Protein AF-A0A7S4SSA5-F1 (afdb_monomer_lite)

pLDDT: mean 74.56, std 20.99, range [40.22, 97.31]

InterPro domains:
  IPR000297 Peptidyl-prolyl cis-trans isomerase, PpiC-type [PS50198] (4-141)
  IPR046357 Peptidyl-prolyl cis-trans isomerase domain superfamily [G3DSA:3.10.50.40] (5-141)

Organism: NCBI:txid49249

Secondary structure (DSSP, 8-state):
--SEEEEEEEEEEESSHHHHHHHHHHHHTT--------S--TTS------HHHHHHHHH---HHHHTTTSEEEEEE-TTS--SS-TTSTTHHHHTTS-HHHHHHHHHT---TT-EEEEEEEEEPTTSS-EEEEEEEEEEEEEEE------------------TT-----------------------

Structure (mmCIF, N/CA/C/O backbone):
data_AF-A0A7S4SSA5-F1
#
_entry.id   AF-A0A7S4SSA5-F1
#
loop_
_atom_site.group_PDB
_atom_site.id
_atom_site.type_symbol
_atom_site.label_atom_id
_atom_site.label_alt_id
_atom_site.label_comp_id
_atom_site.label_asym_id
_atom_site.label_entity_id
_atom_site.label_seq_id
_atom_site.pdbx_PDB_ins_code
_atom_site.Cartn_x
_atom_site.Cartn_y
_atom_site.Cartn_z
_atom_site.occupancy
_atom_site.B_iso_or_equiv
_atom_site.auth_seq_id
_atom_site.auth_comp_id
_atom_site.auth_asym_id
_atom_site.auth_atom_id
_atom_site.pdbx_PDB_model_num
ATOM 1 N N . ASP A 1 1 ? 12.498 15.941 -9.852 1.00 63.12 1 ASP A N 1
ATOM 2 C CA . ASP A 1 1 ? 12.431 14.717 -10.671 1.00 63.12 1 ASP A CA 1
ATOM 3 C C . ASP A 1 1 ? 12.682 13.472 -9.850 1.00 63.12 1 ASP A C 1
ATOM 5 O O . ASP A 1 1 ? 13.651 13.417 -9.094 1.00 63.12 1 ASP A O 1
ATOM 9 N N . SER A 1 2 ? 11.773 12.504 -9.963 1.00 72.69 2 SER A N 1
ATOM 10 C CA . SER A 1 2 ? 11.899 11.175 -9.364 1.00 72.69 2 SER A CA 1
ATOM 11 C C . SER A 1 2 ? 12.328 10.169 -10.428 1.00 72.69 2 SER A C 1
ATOM 13 O O . SER A 1 2 ? 11.739 10.128 -11.506 1.00 72.69 2 SER A O 1
ATOM 15 N N . LEU A 1 3 ? 13.325 9.341 -10.102 1.00 82.75 3 LEU A N 1
ATOM 16 C CA . LEU A 1 3 ? 13.763 8.224 -10.948 1.00 82.75 3 LEU A CA 1
ATOM 17 C C . LEU A 1 3 ? 12.756 7.066 -10.949 1.00 82.75 3 LEU A C 1
ATOM 19 O O . LEU A 1 3 ? 12.744 6.261 -11.874 1.00 82.75 3 LEU A O 1
ATOM 23 N N . VAL A 1 4 ? 11.930 6.966 -9.903 1.00 88.12 4 VAL A N 1
ATOM 24 C CA . VAL A 1 4 ? 10.902 5.929 -9.799 1.00 88.12 4 VAL A CA 1
ATOM 25 C C . VAL A 1 4 ? 9.736 6.325 -10.693 1.00 88.12 4 VAL A C 1
ATOM 27 O O . VAL A 1 4 ? 9.091 7.349 -10.450 1.00 88.12 4 VAL A O 1
ATOM 30 N N . ARG A 1 5 ? 9.475 5.502 -11.703 1.00 89.69 5 ARG A N 1
ATOM 31 C CA . ARG A 1 5 ? 8.365 5.644 -12.639 1.00 89.69 5 ARG A CA 1
ATOM 32 C C . ARG A 1 5 ? 7.075 5.071 -12.070 1.00 89.69 5 ARG A C 1
ATOM 34 O O . ARG A 1 5 ? 6.040 5.729 -12.087 1.00 89.69 5 ARG A O 1
ATOM 41 N N . SER A 1 6 ? 7.138 3.860 -11.531 1.00 92.12 6 SER A N 1
ATOM 42 C CA . SER A 1 6 ? 5.993 3.190 -10.917 1.00 92.12 6 SER A CA 1
ATOM 43 C C . SER A 1 6 ? 6.443 2.215 -9.833 1.00 92.12 6 SER A C 1
ATOM 45 O O . SER A 1 6 ? 7.626 1.898 -9.713 1.00 92.12 6 SER A O 1
ATOM 47 N N . ALA A 1 7 ? 5.510 1.769 -9.001 1.00 94.94 7 ALA A N 1
ATOM 48 C CA . ALA A 1 7 ? 5.765 0.819 -7.928 1.00 94.94 7 ALA A CA 1
ATOM 49 C C . ALA A 1 7 ? 4.683 -0.261 -7.915 1.00 94.94 7 ALA A C 1
ATOM 51 O O . ALA A 1 7 ? 3.501 0.050 -8.048 1.00 94.94 7 ALA A O 1
ATOM 52 N N . TYR A 1 8 ? 5.075 -1.523 -7.751 1.00 95.81 8 TYR A N 1
ATOM 53 C CA . TYR A 1 8 ? 4.135 -2.609 -7.512 1.00 95.81 8 TYR A CA 1
ATOM 54 C C . TYR A 1 8 ? 3.832 -2.678 -6.018 1.00 95.81 8 TYR A C 1
ATOM 56 O O . TYR A 1 8 ? 4.725 -2.920 -5.198 1.00 95.81 8 TYR A O 1
ATOM 64 N N . CYS A 1 9 ? 2.570 -2.455 -5.661 1.00 96.94 9 CYS A N 1
ATOM 65 C CA . CYS A 1 9 ? 2.164 -2.275 -4.278 1.00 96.94 9 CYS A CA 1
ATOM 66 C C . CYS A 1 9 ? 1.099 -3.274 -3.831 1.00 96.94 9 CYS A C 1
ATOM 68 O O . CYS A 1 9 ? 0.238 -3.732 -4.593 1.00 96.94 9 CYS A O 1
ATOM 70 N N . ARG A 1 10 ? 1.130 -3.540 -2.527 1.00 96.50 10 ARG A N 1
ATOM 71 C CA . ARG A 1 10 ? 0.051 -4.170 -1.776 1.00 96.50 10 ARG A CA 1
ATOM 72 C C . ARG A 1 10 ? -0.381 -3.267 -0.639 1.00 96.50 10 ARG A C 1
ATOM 74 O O . ARG A 1 10 ? 0.439 -2.521 -0.112 1.00 96.50 10 ARG A O 1
ATOM 81 N N . HIS A 1 11 ? -1.640 -3.351 -0.231 1.00 96.19 11 HIS A N 1
ATOM 82 C CA . HIS A 1 11 ? -2.128 -2.629 0.931 1.00 96.19 11 HIS A CA 1
ATOM 83 C C . HIS A 1 11 ? -2.916 -3.487 1.915 1.00 96.19 11 HIS A C 1
ATOM 85 O O . HIS A 1 11 ? -3.477 -4.529 1.584 1.00 96.19 11 HIS A O 1
ATOM 91 N N . VAL A 1 12 ? -2.986 -2.983 3.138 1.00 96.94 12 VAL A N 1
ATOM 92 C CA . VAL A 1 12 ? -3.970 -3.360 4.144 1.00 96.94 12 VAL A CA 1
ATOM 93 C C . VAL A 1 12 ? -4.657 -2.076 4.583 1.00 96.94 12 VAL A C 1
ATOM 95 O O . VAL A 1 12 ? -3.986 -1.119 4.968 1.00 96.94 12 VAL A O 1
ATOM 98 N N . LEU A 1 13 ? -5.983 -2.042 4.484 1.00 96.31 13 LEU A N 1
ATOM 99 C CA . LEU A 1 13 ? -6.790 -0.900 4.903 1.00 96.31 13 LEU A CA 1
ATOM 100 C C . LEU A 1 13 ? -7.383 -1.189 6.279 1.00 96.31 13 LEU A C 1
ATOM 102 O O . LEU A 1 13 ? -7.990 -2.240 6.464 1.00 96.31 13 LEU A O 1
ATOM 106 N N . VAL A 1 14 ? -7.241 -0.269 7.226 1.00 96.06 14 VAL A N 1
ATOM 107 C CA . VAL A 1 14 ? -7.819 -0.389 8.573 1.00 96.06 14 VAL A CA 1
ATOM 108 C C . VAL A 1 14 ? -8.430 0.934 9.024 1.00 96.06 14 VAL A C 1
ATOM 110 O O . VAL A 1 14 ? -8.084 2.002 8.517 1.00 96.06 14 VAL A O 1
ATOM 113 N N . GLU A 1 15 ? -9.354 0.875 9.979 1.00 93.50 15 GLU A N 1
ATOM 114 C CA . GLU A 1 15 ? -10.081 2.062 10.451 1.00 93.50 15 GLU A CA 1
ATOM 115 C C . GLU A 1 15 ? -9.247 2.925 11.403 1.00 93.50 15 GLU A C 1
ATOM 117 O O . GLU A 1 15 ? -9.313 4.150 11.353 1.00 93.50 15 GLU A O 1
ATOM 122 N N . THR A 1 16 ? -8.425 2.309 12.256 1.00 94.00 16 THR A N 1
ATOM 123 C CA . THR A 1 16 ? -7.707 3.018 13.323 1.00 94.00 16 THR A CA 1
ATOM 124 C C . THR A 1 16 ? -6.195 2.937 13.165 1.00 94.00 16 THR A C 1
ATOM 126 O O . THR A 1 16 ? -5.644 1.993 12.590 1.00 94.00 16 THR A O 1
ATOM 129 N N . ARG A 1 17 ? -5.498 3.935 13.718 1.00 94.44 17 ARG A N 1
ATOM 130 C CA . ARG A 1 17 ? -4.032 3.980 13.707 1.00 94.44 17 ARG A CA 1
ATOM 131 C C . ARG A 1 17 ? -3.447 2.824 14.506 1.00 94.44 17 ARG A C 1
ATOM 133 O O . ARG A 1 17 ? -2.465 2.213 14.104 1.00 94.44 17 ARG A O 1
ATOM 140 N N . GLU A 1 18 ? -4.075 2.516 15.632 1.00 95.50 18 GLU A N 1
ATOM 141 C CA . GLU A 1 18 ? -3.654 1.478 16.561 1.00 95.50 18 GLU A CA 1
ATOM 142 C C . GLU A 1 18 ? -3.681 0.103 15.887 1.00 95.50 18 GLU A C 1
ATOM 144 O O . GLU A 1 18 ? -2.766 -0.695 16.092 1.00 95.50 18 GLU A O 1
ATOM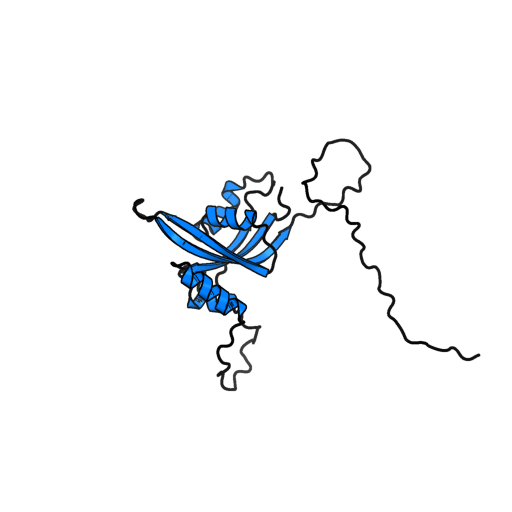 149 N N . MET A 1 19 ? -4.681 -0.156 15.035 1.00 94.88 19 MET A N 1
ATOM 150 C CA . MET A 1 19 ? -4.731 -1.368 14.217 1.00 94.88 19 MET A CA 1
ATOM 151 C C . MET A 1 19 ? -3.608 -1.412 13.183 1.00 94.88 19 MET A C 1
ATOM 153 O O . MET A 1 19 ? -2.997 -2.465 13.014 1.00 94.88 19 MET A O 1
ATOM 157 N N . ALA A 1 20 ? -3.304 -0.292 12.521 1.00 95.12 20 ALA A N 1
ATOM 158 C CA . ALA A 1 20 ? -2.215 -0.233 11.546 1.00 95.12 20 ALA A CA 1
ATOM 159 C C . ALA A 1 20 ? -0.858 -0.505 12.215 1.00 95.12 20 ALA A C 1
ATOM 161 O O . ALA A 1 20 ? -0.068 -1.313 11.725 1.00 95.12 20 ALA A O 1
ATOM 162 N N . ASP A 1 21 ? -0.620 0.106 13.377 1.00 94.69 21 ASP A N 1
ATOM 163 C CA . ASP A 1 21 ? 0.600 -0.083 14.161 1.00 94.69 21 ASP A CA 1
ATOM 164 C C . ASP A 1 21 ? 0.715 -1.519 14.696 1.00 94.69 21 ASP A C 1
ATOM 166 O O . ASP A 1 21 ? 1.807 -2.093 14.714 1.00 94.69 21 ASP A O 1
ATOM 170 N N . LEU A 1 22 ? -0.397 -2.121 15.132 1.00 93.94 22 LEU A N 1
ATOM 171 C CA . LEU A 1 22 ? -0.438 -3.519 15.562 1.00 93.94 22 LEU A CA 1
ATOM 172 C C . LEU A 1 22 ? -0.139 -4.465 14.392 1.00 93.94 22 LEU A C 1
ATOM 174 O O . LEU A 1 22 ? 0.710 -5.345 14.528 1.00 93.94 22 LEU A O 1
ATOM 178 N N . ALA A 1 23 ? -0.802 -4.268 13.251 1.00 93.44 23 ALA A N 1
ATOM 179 C CA . ALA A 1 23 ? -0.619 -5.067 12.044 1.00 93.44 23 ALA A CA 1
ATOM 180 C C . ALA A 1 23 ? 0.840 -5.010 11.568 1.00 93.44 23 ALA A C 1
ATOM 182 O O . ALA A 1 23 ? 1.481 -6.047 11.397 1.00 93.44 23 ALA A O 1
ATOM 183 N N . LEU A 1 24 ? 1.418 -3.808 11.486 1.00 94.19 24 LEU A N 1
ATOM 184 C CA . LEU A 1 24 ? 2.825 -3.624 11.141 1.00 94.19 24 LEU A CA 1
ATOM 185 C C . LEU A 1 24 ? 3.756 -4.336 12.134 1.00 94.19 24 LEU A C 1
ATOM 187 O O . LEU A 1 24 ? 4.689 -5.021 11.717 1.00 94.19 24 LEU A O 1
ATOM 191 N N . LYS A 1 25 ? 3.502 -4.235 13.445 1.00 92.31 25 LYS A N 1
ATOM 192 C CA . LYS A 1 25 ? 4.296 -4.949 14.461 1.00 92.31 25 LYS A CA 1
ATOM 193 C C . LYS A 1 25 ? 4.215 -6.466 14.296 1.00 92.31 25 LYS A C 1
ATOM 195 O O . LYS A 1 25 ? 5.240 -7.132 14.421 1.00 92.31 25 LYS A O 1
ATOM 200 N N . LEU A 1 26 ? 3.031 -7.016 14.024 1.00 88.31 26 LEU A N 1
ATOM 201 C CA . LEU A 1 26 ? 2.841 -8.452 13.789 1.00 88.31 26 LEU A CA 1
ATOM 202 C C . LEU A 1 26 ? 3.576 -8.916 12.529 1.00 88.31 26 LEU A C 1
ATOM 204 O O . LEU A 1 26 ? 4.262 -9.938 12.561 1.00 88.31 26 LEU A O 1
ATOM 208 N N . TYR A 1 27 ? 3.494 -8.127 11.458 1.00 90.38 27 TYR A N 1
ATOM 209 C CA . TYR A 1 27 ? 4.212 -8.374 10.214 1.00 90.38 27 TYR A CA 1
ATOM 210 C C . TYR A 1 27 ? 5.733 -8.380 10.420 1.00 90.38 27 TYR A C 1
ATOM 212 O O . TYR A 1 27 ? 6.400 -9.349 10.059 1.00 90.38 27 TYR A O 1
ATOM 220 N N . LEU A 1 28 ? 6.284 -7.348 11.070 1.00 88.81 28 LEU A N 1
ATOM 221 C CA . LEU A 1 28 ? 7.727 -7.222 11.313 1.00 88.81 28 LEU A CA 1
ATOM 222 C C . LEU A 1 28 ? 8.270 -8.268 12.291 1.00 88.81 28 LEU A C 1
ATOM 224 O O . LEU A 1 28 ? 9.427 -8.666 12.182 1.00 88.81 28 LEU A O 1
ATOM 228 N N . LYS A 1 29 ? 7.449 -8.733 13.239 1.00 85.50 29 LYS A N 1
ATOM 229 C CA . LYS A 1 29 ? 7.831 -9.801 14.171 1.00 85.50 29 LYS A CA 1
ATOM 230 C C . LYS A 1 29 ? 7.958 -11.164 13.477 1.00 85.50 29 LYS A C 1
ATOM 232 O O . LYS A 1 29 ? 8.497 -12.086 14.079 1.00 85.50 29 LYS A O 1
ATOM 237 N N . GLY A 1 30 ? 7.494 -11.291 12.231 1.00 68.12 30 GLY A N 1
ATOM 238 C CA . GLY A 1 30 ? 7.611 -12.513 11.446 1.00 68.12 30 GLY A CA 1
ATOM 239 C C . GLY A 1 30 ? 6.737 -13.625 12.013 1.00 68.12 30 GLY A C 1
ATOM 240 O O . GLY A 1 30 ? 7.261 -14.562 12.609 1.00 68.12 30 GLY A O 1
ATOM 241 N N . GLY A 1 31 ? 5.412 -13.480 11.859 1.00 58.44 31 GLY A N 1
ATOM 242 C CA . GLY A 1 31 ? 4.401 -14.548 11.938 1.00 58.44 31 GLY A CA 1
ATOM 243 C C . GLY A 1 31 ? 4.755 -15.754 12.813 1.00 58.44 31 GLY A C 1
ATOM 244 O O . GLY A 1 31 ? 4.731 -16.883 12.341 1.00 58.44 31 GLY A O 1
ATOM 245 N N . SER A 1 32 ? 5.115 -15.539 14.081 1.00 49.62 32 SER A N 1
ATOM 246 C CA . SER A 1 32 ? 5.498 -16.617 15.004 1.00 49.62 32 SER A CA 1
ATOM 247 C C . SER A 1 32 ? 4.266 -17.230 15.676 1.00 49.62 32 SER A C 1
ATOM 249 O O . SER A 1 32 ? 4.242 -17.443 16.887 1.00 49.62 32 SER A O 1
ATOM 251 N N . SER A 1 33 ? 3.213 -17.473 14.903 1.00 49.28 33 SER A N 1
ATOM 252 C CA . SER A 1 33 ? 2.011 -18.175 15.342 1.00 49.28 33 SER A CA 1
ATOM 253 C C . SER A 1 33 ? 2.002 -19.569 14.725 1.00 49.28 33 SER A C 1
ATOM 255 O O . SER A 1 33 ? 1.466 -19.788 13.649 1.00 49.28 33 SER A O 1
ATOM 257 N N . SER A 1 34 ? 2.621 -20.489 15.467 1.00 45.06 34 SER A N 1
ATOM 258 C CA . SER A 1 34 ? 2.258 -21.904 15.572 1.00 45.06 34 SER A CA 1
ATOM 259 C C . SER A 1 34 ? 2.117 -22.682 14.257 1.00 45.06 34 SER A C 1
ATOM 261 O O . SER A 1 34 ? 1.033 -22.879 13.716 1.00 45.06 34 SER A O 1
ATOM 263 N N . SER A 1 35 ? 3.228 -23.284 13.843 1.00 42.09 35 SER A N 1
ATOM 264 C CA . SER A 1 35 ? 3.220 -24.600 13.210 1.00 42.09 35 SER A CA 1
ATOM 265 C C . SER A 1 35 ? 2.598 -25.633 14.170 1.00 42.09 35 SER A C 1
ATOM 267 O O . SER A 1 35 ? 3.308 -26.337 14.880 1.00 42.09 35 SER A O 1
ATOM 269 N N . ASN A 1 36 ? 1.270 -25.694 14.211 1.00 45.22 36 ASN A N 1
ATOM 270 C CA . ASN A 1 36 ? 0.499 -26.880 14.597 1.00 45.22 36 ASN A CA 1
ATOM 271 C C . ASN A 1 36 ? -0.128 -27.502 13.334 1.00 45.22 36 ASN A C 1
ATOM 273 O O . ASN A 1 36 ? -1.269 -27.960 13.346 1.00 45.22 36 ASN A O 1
ATOM 277 N N . ALA A 1 37 ? 0.603 -27.483 12.215 1.00 46.91 37 ALA A N 1
ATOM 278 C CA . ALA A 1 37 ? 0.243 -28.271 11.049 1.00 46.91 37 ALA A CA 1
ATOM 279 C C . ALA A 1 37 ? 0.707 -29.700 11.319 1.00 46.91 37 ALA A C 1
ATOM 281 O O . ALA A 1 37 ? 1.901 -29.991 11.337 1.00 46.91 37 ALA A O 1
ATOM 282 N N . SER A 1 38 ? -0.276 -30.540 11.625 1.00 41.69 38 SER A N 1
ATOM 283 C CA . SER A 1 38 ? -0.121 -31.983 11.678 1.00 41.69 38 SER A CA 1
ATOM 284 C C . SER A 1 38 ? 0.412 -32.488 10.341 1.00 41.69 38 SER A C 1
ATOM 28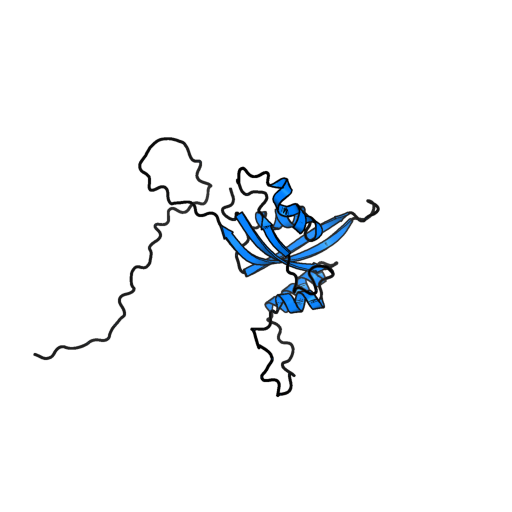6 O O . SER A 1 38 ? 0.071 -31.957 9.283 1.00 41.69 38 SER A O 1
ATOM 288 N N . ASP A 1 39 ? 1.252 -33.508 10.437 1.00 48.25 39 ASP A N 1
ATOM 289 C CA . ASP A 1 39 ? 1.846 -34.243 9.334 1.00 48.25 39 ASP A CA 1
ATOM 290 C C . ASP A 1 39 ? 0.813 -34.693 8.281 1.00 48.25 39 ASP A C 1
ATOM 292 O O . ASP A 1 39 ? -0.305 -35.089 8.618 1.00 48.25 39 ASP A O 1
ATOM 296 N N . ASN A 1 40 ? 1.281 -34.738 7.027 1.00 47.97 40 ASN A N 1
ATOM 297 C CA . ASN A 1 40 ? 0.704 -35.385 5.835 1.00 47.97 40 ASN A CA 1
ATOM 298 C C . ASN A 1 40 ? -0.208 -34.548 4.923 1.00 47.97 40 ASN A C 1
ATOM 300 O O . ASN A 1 40 ? -1.409 -34.794 4.840 1.00 47.97 40 ASN A O 1
ATOM 304 N N . ASP A 1 41 ? 0.399 -33.687 4.101 1.00 42.34 41 ASP A N 1
ATOM 305 C CA . ASP A 1 41 ? -0.065 -33.496 2.719 1.00 42.34 41 ASP A CA 1
ATOM 306 C C . ASP A 1 41 ? 1.115 -33.114 1.800 1.00 42.34 41 ASP A C 1
ATOM 308 O O . ASP A 1 41 ? 1.498 -31.949 1.689 1.00 42.34 41 ASP A O 1
ATOM 312 N N . GLU A 1 42 ? 1.729 -34.112 1.152 1.00 47.09 42 GLU A N 1
ATOM 313 C CA . GLU A 1 42 ? 2.832 -33.945 0.184 1.00 47.09 42 GLU A CA 1
ATOM 314 C C . GLU A 1 42 ? 2.375 -33.396 -1.188 1.00 47.09 42 GLU A C 1
ATOM 316 O O . GLU A 1 42 ? 3.105 -33.498 -2.172 1.00 47.09 42 GLU A O 1
ATOM 321 N N . ASN A 1 43 ? 1.190 -32.782 -1.280 1.00 43.50 43 ASN A N 1
ATOM 322 C CA . ASN A 1 43 ? 0.706 -32.137 -2.507 1.00 43.50 43 ASN A CA 1
ATOM 323 C C . ASN A 1 43 ? 0.343 -30.652 -2.358 1.00 43.50 43 ASN A C 1
ATOM 325 O O . ASN A 1 43 ? -0.197 -30.052 -3.290 1.00 43.50 43 ASN A O 1
ATOM 329 N N . SER A 1 44 ? 0.683 -30.022 -1.232 1.00 41.75 44 SER A N 1
ATOM 330 C CA . SER A 1 44 ? 0.551 -28.573 -1.081 1.00 41.75 44 SER A CA 1
ATOM 331 C C . SER A 1 44 ? 1.898 -27.908 -1.382 1.00 41.75 44 SER A C 1
ATOM 333 O O . SER A 1 44 ? 2.882 -28.212 -0.702 1.00 41.75 44 SER A O 1
ATOM 335 N N . PRO A 1 45 ? 2.016 -27.014 -2.385 1.00 44.06 45 PRO A N 1
ATOM 336 C CA . PRO A 1 45 ? 3.253 -26.286 -2.593 1.00 44.06 45 PRO A CA 1
ATOM 337 C C . PRO A 1 45 ? 3.447 -25.350 -1.395 1.00 44.06 45 PRO A C 1
ATOM 339 O O . PRO A 1 45 ? 2.891 -24.253 -1.347 1.00 44.06 45 PRO A O 1
ATOM 342 N N . LEU A 1 46 ? 4.255 -25.786 -0.425 1.00 48.66 46 LEU A N 1
ATOM 343 C CA . LEU A 1 46 ? 4.909 -24.942 0.570 1.00 48.66 46 LEU A CA 1
ATOM 344 C C . LEU A 1 46 ? 5.821 -23.937 -0.155 1.00 48.66 46 LEU A C 1
ATOM 346 O O . LEU A 1 46 ? 7.041 -24.059 -0.188 1.00 48.66 46 LEU A O 1
ATOM 350 N N . SER A 1 47 ? 5.210 -22.923 -0.759 1.00 44.66 47 SER A N 1
ATOM 351 C CA . SER A 1 47 ? 5.848 -21.642 -1.019 1.00 44.66 47 SER A CA 1
ATOM 352 C C . SER A 1 47 ? 5.857 -20.885 0.301 1.00 44.66 47 SER A C 1
ATOM 354 O O . SER A 1 47 ? 4.813 -20.756 0.937 1.00 44.66 47 SER A O 1
ATOM 356 N N . SER A 1 48 ? 7.029 -20.391 0.698 1.00 52.53 48 SER A N 1
ATOM 357 C CA . SER A 1 48 ? 7.251 -19.453 1.805 1.00 52.53 48 SER A CA 1
ATOM 358 C C . SER A 1 48 ? 6.004 -18.618 2.119 1.00 52.53 48 SER A C 1
ATOM 360 O O . SER A 1 48 ? 5.587 -17.818 1.277 1.00 52.53 48 SER A O 1
ATOM 362 N N . ALA A 1 49 ? 5.389 -18.847 3.282 1.00 72.31 49 ALA A N 1
ATOM 363 C CA . ALA A 1 49 ? 4.129 -18.218 3.663 1.00 72.31 49 ALA A CA 1
ATOM 364 C C . ALA A 1 49 ? 4.214 -16.705 3.437 1.00 72.31 49 ALA A C 1
ATOM 366 O O . ALA A 1 49 ? 5.070 -16.065 4.034 1.00 72.31 49 ALA A O 1
ATOM 367 N N . ASP A 1 50 ? 3.378 -16.152 2.554 1.00 86.50 50 ASP A N 1
ATOM 368 C CA . ASP A 1 50 ? 3.280 -14.712 2.322 1.00 86.50 50 ASP A CA 1
ATOM 369 C C . ASP A 1 50 ? 2.683 -14.062 3.582 1.00 86.50 50 ASP A C 1
ATOM 371 O O . ASP A 1 50 ? 1.461 -14.112 3.787 1.00 86.50 50 ASP A O 1
ATOM 375 N N . PRO A 1 51 ? 3.514 -13.477 4.467 1.00 90.44 51 PRO A N 1
ATOM 376 C CA . PRO A 1 51 ? 3.031 -13.031 5.765 1.00 90.44 51 PRO A CA 1
ATOM 377 C C . PRO A 1 51 ? 2.224 -11.739 5.619 1.00 90.44 51 PRO A C 1
ATOM 379 O O . PRO A 1 51 ? 1.305 -11.492 6.395 1.00 90.44 51 PRO A O 1
ATOM 382 N N . PHE A 1 52 ? 2.527 -10.936 4.592 1.00 92.75 52 PHE A N 1
ATOM 383 C CA . PHE A 1 52 ? 1.768 -9.730 4.288 1.00 92.75 52 PHE A CA 1
ATOM 384 C C . PHE A 1 52 ? 0.393 -10.086 3.725 1.00 92.75 52 PHE A C 1
ATOM 386 O O . PHE A 1 52 ? -0.602 -9.523 4.164 1.00 92.75 52 PHE A O 1
ATOM 393 N N . GLY A 1 53 ? 0.324 -11.053 2.805 1.00 93.38 53 GLY A N 1
ATOM 394 C CA . GLY A 1 53 ? -0.947 -11.519 2.253 1.00 93.38 53 GLY A CA 1
ATOM 395 C C . GLY A 1 53 ? -1.847 -12.178 3.297 1.00 93.38 53 GLY A C 1
ATOM 396 O O . GLY A 1 53 ? -3.054 -11.954 3.285 1.00 93.38 53 GLY A O 1
ATOM 397 N N . SER A 1 54 ? -1.268 -12.929 4.239 1.00 91.69 54 SER A N 1
ATOM 398 C CA . SER A 1 54 ? -2.017 -13.506 5.367 1.00 91.69 54 SER A CA 1
ATOM 399 C C . SER A 1 54 ? -2.584 -12.408 6.270 1.00 91.69 54 SER A C 1
ATOM 401 O O . SER A 1 54 ? -3.785 -12.362 6.504 1.00 91.69 54 SER A O 1
ATOM 403 N N . MET A 1 55 ? -1.751 -11.436 6.660 1.00 92.69 55 MET A N 1
ATOM 404 C CA . MET A 1 55 ? -2.202 -10.261 7.411 1.00 92.69 55 MET A CA 1
ATOM 405 C C . MET A 1 55 ? -3.297 -9.486 6.667 1.00 92.69 55 MET A C 1
ATOM 407 O O . MET A 1 55 ? -4.270 -9.066 7.285 1.00 92.69 55 MET A O 1
ATOM 411 N N . ALA A 1 56 ? -3.166 -9.303 5.351 1.00 94.69 56 ALA A N 1
ATOM 412 C CA . ALA A 1 56 ? -4.172 -8.614 4.554 1.00 94.69 56 ALA A CA 1
ATOM 413 C C . ALA A 1 56 ? -5.532 -9.311 4.643 1.00 94.69 56 ALA A C 1
ATOM 415 O O . ALA A 1 56 ? -6.526 -8.626 4.860 1.00 94.69 56 ALA A O 1
ATOM 416 N N . ARG A 1 57 ? -5.570 -10.646 4.554 1.00 93.81 57 ARG A N 1
ATOM 417 C CA . ARG A 1 57 ? -6.801 -11.437 4.709 1.00 93.81 57 ARG A CA 1
ATOM 418 C C . ARG A 1 57 ? -7.426 -11.288 6.091 1.00 93.81 57 ARG A C 1
ATOM 420 O O . ARG A 1 57 ? -8.644 -11.172 6.187 1.00 93.81 57 ARG A O 1
ATOM 427 N N . ASP A 1 58 ? -6.596 -11.247 7.126 1.00 91.88 58 ASP A N 1
ATOM 428 C CA . ASP A 1 58 ? -7.058 -11.248 8.513 1.00 91.88 58 ASP A CA 1
ATOM 429 C C . ASP A 1 58 ? -7.597 -9.886 8.973 1.00 91.88 58 ASP A C 1
ATOM 431 O O . ASP A 1 58 ? -8.553 -9.838 9.747 1.00 91.88 58 ASP A O 1
ATOM 435 N N . VAL A 1 59 ? -6.987 -8.775 8.534 1.00 94.50 59 VAL A N 1
ATOM 436 C CA . VAL A 1 59 ? -7.265 -7.448 9.126 1.00 94.50 59 VAL A CA 1
ATOM 437 C C . VAL A 1 59 ? -7.714 -6.375 8.136 1.00 94.50 59 VAL A C 1
ATOM 439 O O . VAL A 1 59 ? -8.212 -5.339 8.574 1.00 94.50 59 VAL A O 1
ATOM 442 N N . SER A 1 60 ? -7.544 -6.574 6.824 1.00 95.88 60 SER A N 1
ATOM 443 C CA . SER A 1 60 ? -7.907 -5.544 5.843 1.00 95.88 60 SER A CA 1
ATOM 444 C C . SER A 1 60 ? -9.424 -5.411 5.716 1.00 95.88 60 SER A C 1
ATOM 446 O O . SER A 1 60 ? -10.130 -6.396 5.505 1.00 95.88 60 SER A O 1
ATOM 448 N N . ILE A 1 61 ? -9.927 -4.178 5.740 1.00 94.81 61 ILE A N 1
ATOM 449 C CA . ILE A 1 61 ? -11.333 -3.866 5.435 1.00 94.81 61 ILE A CA 1
ATOM 450 C C . ILE A 1 61 ? -11.577 -3.670 3.927 1.00 94.81 61 ILE A C 1
ATOM 452 O O . ILE A 1 61 ? -12.720 -3.520 3.500 1.00 94.81 61 ILE A O 1
ATOM 456 N N . CYS A 1 62 ? -10.524 -3.665 3.099 1.00 92.94 62 CYS A N 1
ATOM 457 C CA . CYS A 1 62 ? -10.652 -3.518 1.648 1.00 92.94 62 CYS A CA 1
ATOM 458 C C . CYS A 1 62 ? -11.110 -4.836 1.008 1.00 92.94 62 CYS A C 1
ATOM 460 O O . CYS A 1 62 ? -10.289 -5.699 0.702 1.00 92.94 62 CYS A O 1
ATOM 462 N N . ALA A 1 63 ? -12.419 -4.990 0.790 1.00 91.44 63 ALA A N 1
ATOM 463 C CA . ALA A 1 63 ? -13.006 -6.225 0.264 1.00 91.44 63 ALA A CA 1
ATOM 464 C C . ALA A 1 63 ? -12.388 -6.687 -1.069 1.00 91.44 63 ALA A C 1
ATOM 466 O O . ALA A 1 63 ? -12.221 -7.885 -1.275 1.00 91.44 63 ALA A O 1
ATOM 467 N N . THR A 1 64 ? -12.014 -5.749 -1.945 1.00 91.62 64 THR A N 1
ATOM 468 C CA . THR A 1 64 ? -11.484 -6.055 -3.281 1.00 91.62 64 THR A CA 1
ATOM 469 C C . THR A 1 64 ? -10.120 -6.735 -3.230 1.00 91.62 64 THR A C 1
ATOM 471 O O . THR A 1 64 ? -9.890 -7.706 -3.938 1.00 91.62 64 THR A O 1
ATOM 474 N N . THR A 1 65 ? -9.208 -6.244 -2.389 1.00 94.44 65 THR A N 1
ATOM 475 C CA . THR A 1 65 ? -7.813 -6.711 -2.377 1.00 94.44 65 THR A CA 1
ATOM 476 C C . THR A 1 65 ? -7.531 -7.703 -1.255 1.00 94.44 65 THR A C 1
ATOM 478 O O . THR A 1 65 ? -6.539 -8.427 -1.324 1.00 94.44 65 THR A O 1
ATOM 481 N N . ARG A 1 66 ? -8.390 -7.771 -0.226 1.00 93.50 66 ARG A N 1
ATOM 482 C CA . ARG A 1 66 ? -8.223 -8.633 0.955 1.00 93.50 66 ARG A CA 1
ATOM 483 C C . ARG A 1 66 ? -7.956 -10.090 0.581 1.00 93.50 66 ARG A C 1
ATOM 485 O O . ARG A 1 66 ? -6.958 -10.656 1.021 1.00 93.50 66 ARG A O 1
ATOM 492 N N . GLU A 1 67 ? -8.800 -10.678 -0.263 1.00 91.44 67 GLU A N 1
ATOM 493 C CA . GLU A 1 67 ? -8.688 -12.095 -0.645 1.00 91.44 67 GLU A CA 1
ATOM 494 C C . GLU A 1 67 ? -7.460 -12.368 -1.532 1.00 91.44 67 GLU A C 1
ATOM 496 O O . GLU A 1 67 ? -6.840 -13.437 -1.465 1.00 91.44 67 GLU A O 1
ATOM 501 N N . GLU A 1 68 ? -7.027 -11.355 -2.284 1.00 92.62 68 GLU A N 1
ATOM 502 C CA . GLU A 1 68 ? -5.841 -11.399 -3.140 1.00 92.62 68 GLU A CA 1
ATOM 503 C C . GLU A 1 68 ? -4.528 -11.124 -2.386 1.00 92.62 68 GLU A C 1
ATOM 505 O O . GLU A 1 68 ? -3.467 -10.995 -3.001 1.00 92.62 68 GLU A O 1
ATOM 510 N N . GLY A 1 69 ? -4.564 -11.055 -1.052 1.00 92.38 69 GLY A N 1
ATOM 511 C CA . GLY A 1 69 ? -3.387 -10.785 -0.224 1.00 92.38 69 GLY A CA 1
ATOM 512 C C . GLY A 1 69 ? -2.956 -9.317 -0.251 1.00 92.38 69 GLY A C 1
ATOM 513 O O . GLY A 1 69 ? -1.769 -9.012 -0.134 1.00 92.38 69 GLY A O 1
ATOM 514 N N . GLY A 1 70 ? -3.914 -8.410 -0.442 1.00 95.06 70 GLY A N 1
ATOM 515 C CA . GLY A 1 70 ? -3.713 -6.966 -0.468 1.00 95.06 70 GLY A CA 1
ATOM 516 C C . GLY A 1 70 ? -3.223 -6.420 -1.806 1.00 95.06 70 GLY A C 1
ATOM 517 O O . GLY A 1 70 ? -2.803 -5.270 -1.853 1.00 95.06 70 GLY A O 1
ATOM 518 N N . LYS A 1 71 ? -3.230 -7.206 -2.888 1.00 94.94 71 LYS A N 1
ATOM 519 C CA . LYS A 1 71 ? -2.703 -6.791 -4.199 1.00 94.94 71 LYS A CA 1
ATOM 520 C C . LYS A 1 71 ? -3.453 -5.597 -4.772 1.00 94.94 71 LYS A C 1
ATOM 522 O O . LYS A 1 71 ? -4.650 -5.666 -5.002 1.00 94.94 71 LYS A O 1
ATOM 527 N N . ILE A 1 72 ? -2.711 -4.517 -5.010 1.00 93.94 72 ILE A N 1
ATOM 528 C CA . ILE A 1 72 ? -3.190 -3.353 -5.762 1.00 93.94 72 ILE A CA 1
ATOM 529 C C . ILE A 1 72 ? -2.701 -3.449 -7.208 1.00 93.94 72 ILE A C 1
ATOM 531 O O . ILE A 1 72 ? -3.463 -3.212 -8.139 1.00 93.94 72 ILE A O 1
ATOM 535 N N . GLY A 1 73 ? -1.430 -3.818 -7.391 1.00 93.88 73 GLY A N 1
ATOM 536 C CA . GLY A 1 73 ? -0.772 -3.840 -8.694 1.00 93.88 73 GLY A CA 1
ATOM 537 C C . GLY A 1 73 ? 0.218 -2.690 -8.865 1.00 93.88 73 GLY A C 1
ATOM 538 O O . GLY A 1 73 ? 0.749 -2.166 -7.885 1.00 93.88 73 GLY A O 1
ATOM 539 N N . TRP A 1 74 ? 0.488 -2.327 -10.120 1.00 93.69 74 TRP A N 1
ATOM 540 C CA . TRP A 1 74 ? 1.373 -1.214 -10.464 1.00 93.69 74 TRP A CA 1
ATOM 541 C C . TRP A 1 74 ? 0.672 0.130 -10.256 1.00 93.69 74 TRP A C 1
ATOM 543 O O . TRP A 1 74 ? -0.412 0.354 -10.787 1.00 93.69 74 TRP A O 1
ATOM 553 N N . ILE A 1 75 ? 1.322 1.022 -9.513 1.00 93.19 75 ILE A N 1
ATOM 554 C CA . ILE A 1 75 ? 0.903 2.403 -9.277 1.00 93.19 75 ILE A CA 1
ATOM 555 C C . ILE A 1 75 ? 1.926 3.320 -9.936 1.00 93.19 75 ILE A C 1
ATOM 557 O O . ILE A 1 75 ? 3.122 3.215 -9.657 1.00 93.19 75 ILE A O 1
ATOM 561 N N . ASN A 1 76 ? 1.471 4.220 -10.799 1.00 91.88 76 ASN A N 1
ATOM 562 C CA . ASN A 1 76 ? 2.329 5.184 -11.479 1.00 91.88 76 ASN A CA 1
ATOM 563 C C . ASN A 1 76 ? 2.623 6.380 -10.572 1.00 91.88 76 ASN A C 1
ATOM 565 O O . ASN A 1 76 ? 1.743 6.848 -9.847 1.00 91.88 76 ASN A O 1
ATOM 569 N N . ASN A 1 77 ? 3.861 6.870 -10.612 1.00 90.62 77 ASN A N 1
ATOM 570 C CA . ASN A 1 77 ? 4.293 8.024 -9.836 1.00 90.62 77 ASN A CA 1
ATOM 571 C C . ASN A 1 77 ? 3.757 9.322 -10.469 1.00 90.62 77 ASN A C 1
ATOM 573 O O . ASN A 1 77 ? 4.220 9.690 -11.551 1.00 90.62 77 ASN A O 1
ATOM 577 N N . PRO A 1 78 ? 2.869 10.073 -9.789 1.00 87.88 78 PRO A N 1
ATOM 578 C CA . PRO A 1 78 ? 2.294 11.305 -10.336 1.00 87.88 78 PRO A CA 1
ATOM 579 C C . PRO A 1 78 ? 3.339 12.394 -10.617 1.00 87.88 78 PRO A C 1
ATOM 581 O O . PRO A 1 78 ? 3.143 13.237 -11.487 1.00 87.88 78 PRO A O 1
ATOM 584 N N . GLY A 1 79 ? 4.461 12.377 -9.887 1.00 83.38 79 GLY A N 1
ATOM 585 C CA . GLY A 1 79 ? 5.571 13.319 -10.047 1.00 83.38 79 GLY A CA 1
ATOM 586 C C . GLY A 1 79 ? 6.657 12.859 -11.024 1.00 83.38 79 GLY A C 1
ATOM 587 O O . GLY A 1 79 ? 7.754 13.425 -11.017 1.00 83.38 79 GLY A O 1
ATOM 588 N N . HIS A 1 80 ? 6.414 11.798 -11.795 1.00 82.44 80 HIS A N 1
ATOM 589 C CA . HIS A 1 80 ? 7.336 11.333 -12.825 1.00 82.44 80 HIS A CA 1
ATOM 590 C C . HIS A 1 80 ? 7.080 12.058 -14.154 1.00 82.44 80 HIS A C 1
ATOM 592 O O . HIS A 1 80 ? 5.937 12.269 -14.542 1.00 82.44 80 HIS A O 1
ATOM 598 N N . ASN A 1 81 ? 8.149 12.477 -14.830 1.00 66.25 81 ASN A N 1
ATOM 599 C CA . ASN A 1 81 ? 8.103 13.414 -15.954 1.00 66.25 81 ASN A CA 1
ATOM 600 C C . ASN A 1 81 ? 7.949 12.685 -17.302 1.00 66.25 81 ASN A C 1
ATOM 602 O O . ASN A 1 81 ? 8.717 12.912 -18.234 1.00 66.25 81 ASN A O 1
ATOM 606 N N . ASP A 1 82 ? 6.985 11.770 -17.384 1.00 63.03 82 ASP A N 1
ATOM 607 C CA . ASP A 1 82 ? 6.576 11.199 -18.662 1.00 63.03 82 ASP A CA 1
ATOM 608 C C . ASP A 1 82 ? 5.652 12.217 -19.351 1.00 63.03 82 ASP A C 1
ATOM 610 O O . ASP A 1 82 ? 4.695 12.694 -18.748 1.00 63.03 82 ASP A O 1
ATOM 614 N N . ASN A 1 83 ? 5.880 12.525 -20.634 1.00 53.91 83 ASN A N 1
ATOM 615 C CA . ASN A 1 83 ? 4.984 13.332 -21.494 1.00 53.91 83 ASN A CA 1
ATOM 616 C C . ASN A 1 83 ? 3.587 12.692 -21.711 1.00 53.91 83 ASN A C 1
ATOM 618 O O . ASN A 1 83 ? 2.867 13.024 -22.653 1.00 53.91 83 ASN A O 1
ATOM 622 N N . ILE A 1 84 ? 3.223 11.722 -20.881 1.00 56.69 84 ILE A N 1
ATOM 623 C CA . ILE A 1 84 ? 1.951 11.023 -20.858 1.00 56.69 84 ILE A CA 1
ATOM 624 C C . ILE A 1 84 ? 1.132 11.714 -19.773 1.00 56.69 84 ILE A C 1
ATOM 626 O O . ILE A 1 84 ? 1.620 11.884 -18.661 1.00 56.69 84 ILE A O 1
ATOM 630 N N . ASN A 1 85 ? -0.093 12.137 -20.093 1.00 54.16 85 ASN A N 1
ATOM 631 C CA . ASN A 1 85 ? -1.016 12.745 -19.133 1.00 54.16 85 ASN A CA 1
ATOM 632 C C . ASN A 1 85 ? -1.163 11.838 -17.894 1.00 54.16 85 ASN A C 1
ATOM 634 O O . ASN A 1 85 ? -1.922 10.871 -17.888 1.00 54.16 85 ASN A O 1
ATOM 638 N N . ASN A 1 86 ? -0.397 12.147 -16.848 1.00 56.22 86 ASN A N 1
ATOM 639 C CA . ASN A 1 86 ? -0.253 11.316 -15.652 1.00 56.22 86 ASN A CA 1
ATOM 640 C C . ASN A 1 86 ? -1.529 11.282 -14.796 1.00 56.22 86 ASN A C 1
ATOM 642 O O . ASN A 1 86 ? -1.639 10.459 -13.888 1.00 56.22 86 ASN A O 1
ATOM 646 N N . GLU A 1 87 ? -2.494 12.160 -15.083 1.00 56.06 87 GLU A N 1
ATOM 647 C CA . GLU A 1 87 ? -3.771 12.230 -14.370 1.00 56.06 87 GLU A CA 1
ATOM 648 C C . GLU A 1 87 ? -4.631 10.972 -14.578 1.00 56.06 87 GLU A C 1
ATOM 650 O O . GLU A 1 87 ? -5.315 10.562 -13.642 1.00 56.06 87 GLU A O 1
ATOM 655 N N . ASP A 1 88 ? -4.497 10.285 -15.719 1.00 60.94 88 ASP A N 1
ATOM 656 C CA . ASP A 1 88 ? -5.307 9.099 -16.051 1.00 60.94 88 ASP A CA 1
ATOM 657 C C . ASP A 1 88 ? -4.606 7.766 -15.716 1.00 60.94 88 ASP A C 1
ATOM 659 O O . ASP A 1 88 ? -5.201 6.689 -15.750 1.00 60.94 88 ASP A O 1
ATOM 663 N N . CYS A 1 89 ? -3.322 7.801 -15.351 1.00 64.25 89 CYS A N 1
ATOM 664 C CA . CYS A 1 89 ? -2.490 6.598 -15.242 1.00 64.25 89 CYS A CA 1
ATOM 665 C C . CYS A 1 89 ? -2.791 5.723 -14.009 1.00 64.25 89 CYS A C 1
ATOM 667 O O . CYS A 1 89 ? -2.280 4.607 -13.916 1.00 64.25 89 CYS A O 1
ATOM 669 N N . ASN A 1 90 ? -3.606 6.210 -13.069 1.00 81.50 90 ASN A N 1
ATOM 670 C CA . ASN A 1 90 ? -3.982 5.505 -11.840 1.00 81.50 90 ASN A CA 1
ATOM 671 C C . ASN A 1 90 ? -5.504 5.340 -11.686 1.00 81.50 90 ASN A C 1
ATOM 673 O O . ASN A 1 90 ? -5.957 5.032 -10.588 1.00 81.50 90 ASN A O 1
ATOM 677 N N . GLU A 1 91 ? -6.305 5.520 -12.744 1.00 79.88 91 GLU A N 1
ATOM 678 C CA . GLU A 1 91 ? -7.777 5.490 -12.658 1.00 79.88 91 GLU A CA 1
ATOM 679 C C . GLU A 1 91 ? -8.298 4.198 -12.001 1.00 79.88 91 GLU A C 1
ATOM 681 O O . GLU A 1 91 ? -9.069 4.246 -11.044 1.00 79.88 91 GLU A O 1
ATOM 686 N N . VAL A 1 92 ? -7.780 3.039 -12.419 1.00 79.75 92 VAL A N 1
ATOM 687 C CA . VAL A 1 92 ? -8.158 1.729 -11.857 1.00 79.75 92 VAL A CA 1
ATOM 688 C C . VAL A 1 92 ? -7.812 1.637 -10.367 1.00 79.75 92 VAL A C 1
ATOM 690 O O . VAL A 1 92 ? -8.611 1.163 -9.558 1.00 79.75 92 VAL A O 1
ATOM 693 N N . VAL A 1 93 ? -6.632 2.133 -9.991 1.00 85.25 93 VAL A N 1
ATOM 694 C CA . VAL A 1 93 ? -6.109 2.061 -8.620 1.00 85.25 93 VAL A CA 1
ATOM 695 C C . VAL A 1 93 ? -6.759 3.093 -7.701 1.00 85.25 93 VAL A C 1
ATOM 697 O O . VAL A 1 93 ? -6.877 2.844 -6.504 1.00 85.25 93 VAL A O 1
ATOM 700 N N . SER A 1 94 ? -7.234 4.214 -8.245 1.00 85.00 94 SER A N 1
ATOM 701 C CA . SER A 1 94 ? -7.836 5.318 -7.486 1.00 85.00 94 SER A CA 1
ATOM 702 C C . SER A 1 94 ? -9.062 4.892 -6.671 1.00 85.00 94 SER A C 1
ATOM 704 O O . SER A 1 94 ? -9.355 5.476 -5.629 1.00 85.00 94 SER A O 1
ATOM 706 N N . THR A 1 95 ? -9.736 3.821 -7.104 1.00 85.75 95 THR A N 1
ATOM 707 C CA . THR A 1 95 ? -10.854 3.199 -6.382 1.00 85.75 95 THR A CA 1
ATOM 708 C C . THR A 1 95 ? -10.416 2.454 -5.117 1.00 85.75 95 THR A C 1
ATOM 710 O O . THR A 1 95 ? -11.186 2.347 -4.164 1.00 85.75 95 THR A O 1
ATOM 713 N N . LEU A 1 96 ? -9.182 1.944 -5.094 1.00 89.69 96 LEU A N 1
ATOM 714 C CA . LEU A 1 96 ? -8.603 1.164 -3.997 1.00 89.69 96 LEU A CA 1
ATOM 715 C C . LEU A 1 96 ? -7.764 2.034 -3.063 1.00 89.69 96 LEU A C 1
ATOM 717 O O . LEU A 1 96 ? -7.749 1.836 -1.846 1.00 89.69 96 LEU A O 1
ATOM 721 N N . VAL A 1 97 ? -7.012 2.961 -3.648 1.00 91.06 97 VAL A N 1
ATOM 722 C CA . VAL A 1 97 ? -6.055 3.819 -2.963 1.00 91.06 97 VAL A CA 1
ATOM 723 C C . VAL A 1 97 ? -6.320 5.262 -3.386 1.00 91.06 97 VAL A C 1
ATOM 725 O O . VAL A 1 97 ? -6.091 5.604 -4.547 1.00 91.06 97 VAL A O 1
ATOM 728 N N . PRO A 1 98 ? -6.780 6.112 -2.457 1.00 91.19 98 PRO A N 1
ATOM 729 C CA . PRO A 1 98 ? -6.976 7.533 -2.707 1.00 91.19 98 PRO A CA 1
ATOM 730 C C . PRO A 1 98 ? -5.709 8.239 -3.218 1.00 91.19 98 PRO A C 1
ATOM 732 O O . PRO A 1 98 ? -4.582 7.857 -2.890 1.00 91.19 98 PRO A O 1
ATOM 735 N N . LYS A 1 99 ? -5.886 9.300 -4.015 1.00 90.25 99 LYS A N 1
ATOM 736 C CA . LYS A 1 99 ? -4.773 10.042 -4.636 1.00 90.25 99 LYS A CA 1
ATOM 737 C C . LYS A 1 99 ? -3.791 10.616 -3.608 1.00 90.25 99 LYS A C 1
ATOM 739 O O . LYS A 1 99 ? -2.588 10.549 -3.828 1.00 90.25 99 LYS A O 1
ATOM 744 N N . ASP A 1 100 ? -4.283 11.115 -2.478 1.00 91.44 100 ASP A N 1
ATOM 745 C CA . ASP A 1 100 ? -3.461 11.623 -1.372 1.00 91.44 100 ASP A CA 1
ATOM 746 C C . ASP A 1 100 ? -2.506 10.557 -0.816 1.00 91.44 100 ASP A C 1
ATOM 748 O O . ASP A 1 100 ? -1.357 10.860 -0.495 1.00 91.44 100 ASP A O 1
ATOM 752 N N . VAL A 1 101 ? -2.940 9.295 -0.773 1.00 94.19 101 VAL A N 1
ATOM 753 C CA . VAL A 1 101 ? -2.095 8.169 -0.353 1.00 94.19 101 VAL A CA 1
ATOM 754 C C . VAL A 1 101 ? -1.013 7.871 -1.389 1.00 94.19 101 VAL A C 1
ATOM 756 O O . VAL A 1 101 ? 0.130 7.607 -1.016 1.00 94.19 101 VAL A O 1
ATOM 759 N N . ILE A 1 102 ? -1.347 7.935 -2.680 1.00 93.75 102 ILE A N 1
ATOM 760 C CA . ILE A 1 102 ? -0.387 7.742 -3.779 1.00 93.75 102 ILE A CA 1
ATOM 761 C C . ILE A 1 102 ? 0.669 8.854 -3.761 1.00 93.75 102 ILE A C 1
ATOM 763 O O . ILE A 1 102 ? 1.868 8.575 -3.804 1.00 93.75 102 ILE A O 1
ATOM 767 N N . ASP A 1 103 ? 0.235 10.108 -3.642 1.00 92.44 103 ASP A N 1
ATOM 768 C CA . ASP A 1 103 ? 1.127 11.263 -3.575 1.00 92.44 103 ASP A CA 1
ATOM 769 C C . ASP A 1 103 ? 2.065 11.149 -2.365 1.00 92.44 103 ASP A C 1
ATOM 771 O O . ASP A 1 103 ? 3.283 11.301 -2.501 1.00 92.44 103 ASP A O 1
ATOM 775 N N . ALA A 1 104 ? 1.525 10.806 -1.190 1.00 94.50 104 ALA A N 1
ATOM 776 C CA . ALA A 1 104 ? 2.316 10.582 0.015 1.00 94.50 104 ALA A CA 1
ATOM 777 C C . ALA A 1 104 ? 3.328 9.437 -0.159 1.00 94.50 104 ALA A C 1
ATOM 779 O O . ALA A 1 104 ? 4.491 9.585 0.225 1.00 94.50 104 ALA A O 1
ATOM 780 N N . LEU A 1 105 ? 2.922 8.318 -0.772 1.00 95.31 105 LEU A N 1
ATOM 781 C CA . LEU A 1 105 ? 3.795 7.175 -1.044 1.00 95.31 105 LEU A CA 1
ATOM 782 C C . LEU A 1 105 ? 5.032 7.597 -1.843 1.00 95.31 105 LEU A C 1
ATOM 784 O O . LEU A 1 105 ? 6.156 7.316 -1.428 1.00 95.31 105 LEU A O 1
ATOM 788 N N . PHE A 1 106 ? 4.848 8.300 -2.962 1.00 93.56 106 PHE A N 1
ATOM 789 C CA . PHE A 1 106 ? 5.965 8.683 -3.829 1.00 93.56 106 PHE A CA 1
ATOM 790 C C . PHE A 1 106 ? 6.796 9.850 -3.282 1.00 93.56 106 PHE A C 1
ATOM 792 O O . PHE A 1 106 ? 8.003 9.904 -3.535 1.00 93.56 106 PHE A O 1
ATOM 799 N N . GLN A 1 107 ? 6.218 10.726 -2.454 1.00 93.00 107 GLN A N 1
ATOM 800 C CA . GLN A 1 107 ? 6.980 11.735 -1.706 1.00 93.00 107 GLN A CA 1
ATOM 801 C C . GLN A 1 107 ? 7.989 11.108 -0.733 1.00 93.00 107 GLN A C 1
ATOM 803 O O . GLN A 1 107 ? 9.074 11.661 -0.531 1.00 93.00 107 GLN A O 1
ATOM 808 N N . MET A 1 108 ? 7.682 9.929 -0.182 1.00 92.44 108 MET A N 1
ATOM 809 C CA . MET A 1 108 ? 8.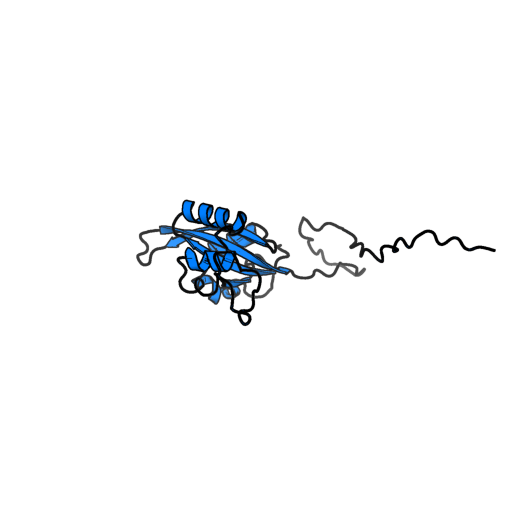587 9.184 0.701 1.00 92.44 108 MET A CA 1
ATOM 810 C C . MET A 1 108 ? 9.739 8.478 -0.035 1.00 92.44 108 MET A C 1
ATOM 812 O O . MET A 1 108 ? 10.617 7.929 0.626 1.00 92.44 108 MET A O 1
ATOM 816 N N . LYS A 1 109 ? 9.792 8.543 -1.376 1.00 91.25 109 LYS A N 1
ATOM 817 C CA . LYS A 1 109 ? 10.822 7.909 -2.226 1.00 91.25 109 LYS A CA 1
ATOM 818 C C . LYS A 1 109 ? 10.932 6.396 -1.963 1.00 91.25 109 LYS A C 1
ATOM 820 O O . LYS A 1 109 ? 11.955 5.941 -1.442 1.00 91.25 109 LYS A O 1
ATOM 825 N N . PRO A 1 110 ? 9.888 5.628 -2.321 1.00 93.38 110 PRO A N 1
ATOM 826 C CA . PRO A 1 110 ? 9.767 4.225 -1.956 1.00 93.38 110 PRO A CA 1
ATOM 827 C C . PRO A 1 110 ? 10.873 3.369 -2.575 1.00 93.38 110 PRO A C 1
ATOM 829 O O . PRO A 1 110 ? 11.328 3.625 -3.694 1.00 93.38 110 PRO A O 1
ATOM 832 N N . LYS A 1 111 ? 11.266 2.316 -1.860 1.00 93.62 111 LYS A N 1
ATOM 833 C CA . LYS A 1 111 ? 12.152 1.252 -2.336 1.00 93.62 111 LYS A CA 1
ATOM 834 C C . LYS A 1 111 ? 11.443 -0.097 -2.277 1.00 93.62 111 LYS A C 1
ATOM 836 O O . LYS A 1 111 ? 10.512 -0.294 -1.498 1.00 93.62 111 LYS A O 1
ATOM 841 N N . GLY A 1 112 ? 11.918 -1.048 -3.080 1.00 93.12 112 GLY A N 1
ATOM 842 C CA . GLY A 1 112 ? 11.464 -2.435 -2.990 1.00 93.12 112 GLY A CA 1
ATOM 843 C C . GLY A 1 112 ? 11.689 -2.995 -1.582 1.00 93.12 112 GLY A C 1
ATOM 844 O O . GLY A 1 112 ? 12.791 -2.905 -1.040 1.00 93.12 112 GLY A O 1
ATOM 845 N N . GLY A 1 113 ? 10.636 -3.561 -0.998 1.00 92.12 113 GLY A N 1
ATOM 846 C CA . GLY A 1 113 ? 10.596 -4.099 0.361 1.00 92.12 113 GLY A CA 1
ATOM 847 C C . GLY A 1 113 ? 10.100 -3.126 1.435 1.00 92.12 113 GLY A C 1
ATOM 848 O O . GLY A 1 113 ? 9.837 -3.576 2.553 1.00 92.12 113 GLY A O 1
ATOM 849 N N . ASP A 1 114 ? 9.942 -1.836 1.128 1.00 95.12 114 ASP A N 1
ATOM 850 C CA . ASP A 1 114 ? 9.472 -0.855 2.108 1.00 95.12 114 ASP A CA 1
ATOM 851 C C . ASP A 1 114 ? 8.006 -1.099 2.496 1.00 95.12 114 ASP A C 1
ATOM 853 O O . ASP A 1 114 ? 7.187 -1.563 1.697 1.00 95.12 114 ASP A O 1
ATOM 857 N N . VAL A 1 115 ? 7.668 -0.746 3.739 1.00 96.19 115 VAL A N 1
ATOM 858 C CA . VAL A 1 115 ? 6.294 -0.757 4.249 1.00 96.19 115 VAL A CA 1
ATOM 859 C C . VAL A 1 115 ? 5.996 0.582 4.910 1.00 96.19 115 VAL A C 1
ATOM 861 O O . VAL A 1 115 ? 6.691 0.989 5.840 1.00 96.19 115 VAL A O 1
ATOM 864 N N . PHE A 1 116 ? 4.950 1.252 4.438 1.00 96.38 116 PHE A N 1
ATOM 865 C CA . PHE A 1 116 ? 4.547 2.581 4.881 1.00 96.38 116 PHE A CA 1
ATOM 866 C C . PHE A 1 116 ? 3.171 2.553 5.532 1.00 96.38 116 PHE A C 1
ATOM 868 O O . PHE A 1 116 ? 2.265 1.889 5.041 1.00 96.38 116 PHE A O 1
ATOM 875 N N . THR A 1 117 ? 3.000 3.333 6.595 1.00 96.75 117 THR A N 1
ATOM 876 C CA . THR A 1 117 ? 1.696 3.584 7.215 1.00 96.75 117 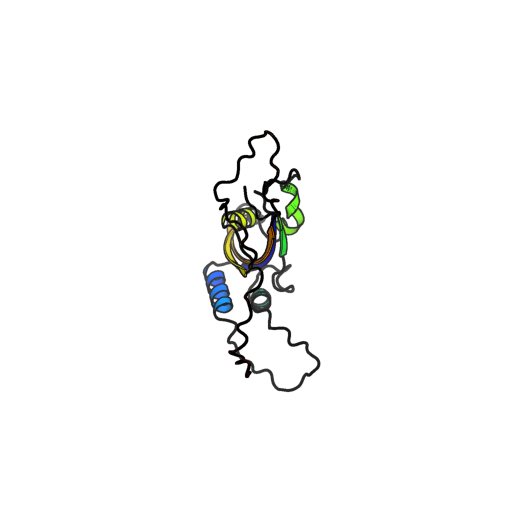THR A CA 1
ATOM 877 C C . THR A 1 117 ? 1.247 4.988 6.831 1.00 96.75 117 THR A C 1
ATOM 879 O O . THR A 1 117 ? 1.832 5.970 7.289 1.00 96.75 117 THR A O 1
ATOM 882 N N . ILE A 1 118 ? 0.233 5.086 5.974 1.00 96.38 118 ILE A N 1
ATOM 883 C CA . ILE A 1 118 ? -0.218 6.337 5.360 1.00 96.38 118 ILE A CA 1
ATOM 884 C C . ILE A 1 118 ? -1.674 6.597 5.772 1.00 96.38 118 ILE A C 1
ATOM 886 O O . ILE A 1 118 ? -2.534 5.749 5.522 1.00 96.38 118 ILE A O 1
ATOM 890 N N . PRO A 1 119 ? -1.983 7.731 6.422 1.00 94.69 119 PRO A N 1
ATOM 891 C CA . PRO A 1 119 ? -3.363 8.109 6.687 1.00 94.69 119 PRO A CA 1
ATOM 892 C C . PRO A 1 119 ? -4.041 8.566 5.393 1.00 94.69 119 PRO A C 1
ATOM 894 O O . PRO A 1 119 ? -3.418 9.192 4.541 1.00 94.69 119 PRO A O 1
ATOM 897 N N . SER A 1 120 ? -5.333 8.295 5.286 1.00 92.06 120 SER A N 1
ATOM 898 C CA . SER A 1 120 ? -6.209 8.800 4.233 1.00 92.06 120 SER A CA 1
ATOM 899 C C . SER A 1 120 ? -7.446 9.414 4.866 1.00 92.06 120 SER A C 1
ATOM 901 O O . SER A 1 120 ? -7.960 8.917 5.877 1.00 92.06 120 SER A O 1
ATOM 903 N N . SER A 1 121 ? -7.933 10.493 4.266 1.00 85.94 121 SER A N 1
ATOM 904 C CA . SER A 1 121 ? -9.228 11.058 4.621 1.00 85.94 121 SER A CA 1
ATOM 905 C C . SER A 1 121 ? -10.209 10.730 3.510 1.00 85.94 121 SER A C 1
ATOM 907 O O . SER A 1 121 ? -10.133 11.300 2.426 1.00 85.94 121 SER A O 1
ATOM 909 N N . GLN A 1 122 ? -11.129 9.805 3.774 1.00 74.88 122 GLN A N 1
ATOM 910 C CA . GLN A 1 122 ? -12.200 9.509 2.834 1.00 74.88 122 GLN A CA 1
ATOM 911 C C . GLN A 1 122 ? -13.431 10.329 3.214 1.00 74.88 122 GLN A C 1
ATOM 913 O O . GLN A 1 122 ? -13.903 10.267 4.354 1.00 74.88 122 GLN A O 1
ATOM 918 N N . GLU A 1 123 ? -13.941 11.115 2.267 1.00 68.19 123 GLU A N 1
ATOM 919 C CA . GLU A 1 123 ? -15.239 11.762 2.433 1.00 68.19 123 GLU A CA 1
ATOM 920 C C . GLU A 1 123 ? -16.328 10.688 2.404 1.00 68.19 123 GLU A C 1
ATOM 922 O O . GLU A 1 123 ? -16.390 9.865 1.487 1.00 68.19 123 GLU A O 1
ATOM 927 N N . GLY A 1 124 ? -17.161 10.658 3.445 1.00 62.53 124 GLY A N 1
ATOM 928 C CA . GLY A 1 124 ? -18.337 9.803 3.475 1.00 62.53 124 GLY A CA 1
ATOM 929 C C . GLY A 1 124 ? -19.286 10.137 2.324 1.00 62.53 124 GLY A C 1
ATOM 930 O O . GLY A 1 124 ? -19.313 11.265 1.834 1.00 62.53 124 GLY A O 1
ATOM 931 N N . VAL A 1 125 ? -20.103 9.158 1.931 1.00 61.53 125 VAL A N 1
ATOM 932 C CA . VAL A 1 125 ? -21.073 9.250 0.819 1.00 61.53 125 VAL A CA 1
ATOM 933 C C . VAL A 1 125 ? -22.012 10.465 0.950 1.00 61.53 125 VAL A C 1
ATOM 935 O O . VAL A 1 125 ? -22.466 11.004 -0.054 1.00 61.53 125 VAL A O 1
ATOM 938 N N . ASP A 1 126 ? -22.226 10.955 2.174 1.00 61.78 126 ASP A N 1
ATOM 939 C CA . ASP A 1 126 ? -23.090 12.101 2.479 1.00 61.78 126 ASP A CA 1
ATOM 940 C C . ASP A 1 126 ? -22.352 13.451 2.595 1.00 61.78 126 ASP A C 1
ATOM 942 O O . ASP A 1 126 ? -22.952 14.449 3.003 1.00 61.78 126 ASP A O 1
ATOM 946 N N . GLY A 1 127 ? -21.043 13.504 2.314 1.00 62.53 127 GLY A N 1
ATOM 947 C CA . GLY A 1 127 ? -20.217 14.723 2.365 1.00 62.53 127 GLY A CA 1
ATOM 948 C C . GLY A 1 127 ? -20.062 15.357 3.757 1.00 62.53 127 GLY A C 1
ATOM 949 O O . GLY A 1 127 ? -19.510 16.449 3.884 1.00 62.53 127 GLY A O 1
ATOM 950 N N . LYS A 1 128 ? -20.571 14.705 4.810 1.00 60.09 128 LYS A N 1
ATOM 951 C CA . LYS A 1 128 ? -20.659 15.268 6.170 1.00 60.09 128 LYS A CA 1
ATOM 952 C C . LYS A 1 128 ? -19.670 14.681 7.164 1.00 60.09 128 LYS A C 1
ATOM 954 O O . LYS A 1 128 ? -19.347 15.352 8.140 1.00 60.09 128 LYS A O 1
ATOM 959 N N . GLU A 1 129 ? -19.174 13.471 6.927 1.00 66.62 129 GLU A N 1
ATOM 960 C CA . GLU A 1 129 ? -18.269 12.800 7.855 1.00 66.62 129 GLU A CA 1
ATOM 961 C C . GLU A 1 129 ? -17.001 12.357 7.130 1.00 66.62 129 GLU A C 1
ATOM 963 O O . GLU A 1 129 ? -17.043 11.589 6.169 1.00 66.62 129 GLU A O 1
ATOM 968 N N . LYS A 1 130 ? -15.860 12.895 7.569 1.00 73.38 130 LYS A N 1
ATOM 969 C CA . LYS A 1 130 ? -14.540 12.460 7.116 1.00 73.38 130 LYS A CA 1
ATOM 970 C C . LYS A 1 130 ? -14.101 11.323 8.014 1.00 73.38 130 LYS A C 1
ATOM 972 O O . LYS A 1 130 ? -13.620 11.557 9.121 1.00 73.38 130 LYS A O 1
ATOM 977 N N . THR A 1 131 ? -14.264 10.095 7.542 1.00 80.19 131 THR A N 1
ATOM 978 C CA . THR A 1 131 ? -13.692 8.948 8.242 1.00 80.19 131 THR A CA 1
ATOM 979 C C . THR A 1 131 ? -12.211 8.885 7.909 1.00 80.19 131 THR A C 1
ATOM 981 O O . THR A 1 131 ? -11.833 8.770 6.740 1.00 80.19 131 THR A O 1
ATOM 984 N N . MET A 1 132 ? -11.369 8.988 8.933 1.00 88.12 132 MET A N 1
ATOM 985 C CA . MET A 1 132 ? -9.947 8.701 8.786 1.00 88.12 132 MET A CA 1
ATOM 986 C C . MET A 1 132 ? -9.762 7.196 8.644 1.00 88.12 132 MET A C 1
ATOM 988 O O . MET A 1 132 ? -10.347 6.425 9.401 1.00 88.12 132 MET A O 1
ATOM 992 N N . ARG A 1 133 ? -8.950 6.788 7.674 1.00 93.06 133 ARG A N 1
ATOM 993 C CA . ARG A 1 133 ? -8.559 5.393 7.462 1.00 93.06 133 ARG A CA 1
ATOM 994 C C . ARG A 1 133 ? -7.058 5.315 7.276 1.00 93.06 133 ARG A C 1
ATOM 996 O O . ARG A 1 133 ? -6.431 6.270 6.822 1.00 93.06 133 ARG A O 1
ATOM 1003 N N . TRP A 1 134 ? -6.479 4.175 7.608 1.00 96.06 134 TRP A N 1
ATOM 1004 C CA . TRP A 1 134 ? -5.040 3.968 7.566 1.00 96.06 134 TRP A CA 1
ATOM 1005 C C . TRP A 1 134 ? -4.692 2.888 6.554 1.00 96.06 134 TRP A C 1
ATOM 1007 O O . TRP A 1 134 ? -5.223 1.779 6.597 1.00 96.06 134 TRP A O 1
ATOM 1017 N N . HIS A 1 135 ? -3.781 3.226 5.650 1.00 96.56 135 HIS A N 1
ATOM 1018 C CA . HIS A 1 135 ? -3.244 2.328 4.643 1.00 96.56 135 HIS A CA 1
ATOM 1019 C C . HIS A 1 135 ? -1.864 1.861 5.080 1.00 96.56 135 HIS A C 1
ATOM 1021 O O . HIS A 1 135 ? -0.938 2.661 5.198 1.00 96.56 135 HIS A O 1
ATOM 1027 N N . LEU A 1 136 ? -1.707 0.560 5.280 1.00 97.06 136 LEU A N 1
ATOM 1028 C CA . LEU A 1 136 ? -0.398 -0.064 5.376 1.00 97.06 136 LEU A CA 1
ATOM 1029 C C . LEU A 1 136 ? 0.007 -0.531 3.977 1.00 97.06 136 LEU A C 1
ATOM 1031 O O . LEU A 1 136 ? -0.530 -1.521 3.488 1.00 97.06 136 LEU A O 1
ATOM 1035 N N . VAL A 1 137 ? 0.909 0.190 3.319 1.00 97.31 137 VAL A N 1
ATOM 1036 C CA . VAL A 1 137 ? 1.316 -0.049 1.930 1.00 97.31 137 VAL A CA 1
ATOM 1037 C C . VAL A 1 137 ? 2.684 -0.710 1.900 1.00 97.31 137 VAL A C 1
ATOM 1039 O O . VAL A 1 137 ? 3.664 -0.114 2.338 1.00 97.31 137 VAL A O 1
ATOM 1042 N N . ARG A 1 138 ? 2.765 -1.925 1.358 1.00 96.94 138 ARG A N 1
ATOM 1043 C CA . ARG A 1 138 ? 4.026 -2.605 1.060 1.00 96.94 138 ARG A CA 1
ATOM 1044 C C . ARG A 1 138 ? 4.383 -2.410 -0.406 1.00 96.94 138 ARG A C 1
ATOM 1046 O O . ARG A 1 138 ? 3.560 -2.656 -1.285 1.00 96.94 138 ARG A O 1
ATOM 1053 N N . VAL A 1 139 ? 5.623 -2.020 -0.660 1.00 97.25 139 VAL A N 1
ATOM 1054 C CA . VAL A 1 139 ? 6.199 -1.923 -2.001 1.00 97.25 139 VAL A CA 1
ATOM 1055 C C . VAL A 1 139 ? 6.952 -3.216 -2.268 1.00 97.25 139 VAL A C 1
ATOM 1057 O O . VAL A 1 139 ? 7.943 -3.499 -1.602 1.00 97.25 139 VAL A O 1
ATOM 1060 N N . ASP A 1 140 ? 6.476 -4.038 -3.199 1.00 94.88 140 ASP A N 1
ATOM 1061 C CA . ASP A 1 140 ? 7.184 -5.273 -3.551 1.00 94.88 140 ASP A CA 1
ATOM 1062 C C . ASP A 1 140 ? 8.250 -5.022 -4.614 1.00 94.88 140 ASP A C 1
ATOM 1064 O O . ASP A 1 140 ? 9.335 -5.593 -4.522 1.00 94.88 140 ASP A O 1
ATOM 1068 N N . ASP A 1 141 ? 7.960 -4.155 -5.586 1.00 95.56 141 ASP A N 1
ATOM 1069 C CA . ASP A 1 141 ? 8.866 -3.861 -6.695 1.00 95.56 141 ASP A CA 1
ATOM 1070 C C . ASP A 1 141 ? 8.752 -2.399 -7.147 1.00 95.56 141 ASP A C 1
ATOM 1072 O O . ASP A 1 141 ? 7.751 -1.729 -6.880 1.00 95.56 141 ASP A O 1
ATOM 1076 N N . ILE A 1 142 ? 9.783 -1.899 -7.824 1.00 94.62 142 ILE A N 1
ATOM 1077 C CA . ILE A 1 142 ? 9.841 -0.540 -8.366 1.00 94.62 142 ILE A CA 1
ATOM 1078 C C . ILE A 1 142 ? 10.327 -0.559 -9.812 1.00 94.62 142 ILE A C 1
ATOM 1080 O O . ILE A 1 142 ? 11.329 -1.186 -10.150 1.00 94.62 142 ILE A O 1
ATOM 1084 N N . LEU A 1 143 ? 9.644 0.197 -10.663 1.00 91.31 143 LEU A N 1
ATOM 1085 C CA . LEU A 1 143 ? 10.097 0.496 -12.009 1.00 91.31 143 LEU A CA 1
ATOM 1086 C C . LEU A 1 143 ? 10.867 1.813 -11.973 1.00 91.31 143 LEU A C 1
ATOM 1088 O O . LEU A 1 143 ? 10.343 2.844 -11.545 1.00 91.31 143 LEU A O 1
ATOM 1092 N N . ILE A 1 144 ? 12.119 1.771 -12.414 1.00 89.19 144 ILE A N 1
ATOM 1093 C CA . ILE A 1 144 ? 13.006 2.930 -12.491 1.00 89.19 144 ILE A CA 1
ATOM 1094 C C . ILE A 1 144 ? 13.369 3.136 -13.953 1.00 89.19 144 ILE A C 1
ATOM 1096 O O . ILE A 1 144 ? 13.747 2.181 -14.634 1.00 89.19 144 ILE A O 1
ATOM 1100 N N . ASP A 1 145 ? 13.316 4.381 -14.411 1.00 82.12 145 ASP A N 1
ATOM 1101 C CA . ASP A 1 145 ? 13.823 4.704 -15.734 1.00 82.12 145 ASP A CA 1
ATOM 1102 C C . ASP A 1 145 ? 15.348 4.697 -15.745 1.00 82.12 145 ASP A C 1
ATOM 1104 O O . ASP A 1 145 ? 16.028 5.330 -14.929 1.00 82.12 145 ASP A O 1
ATOM 1108 N N . TYR A 1 146 ? 15.900 3.961 -16.704 1.00 72.31 146 TYR A N 1
ATOM 1109 C CA . TYR A 1 146 ? 17.329 3.955 -16.942 1.00 72.31 146 TYR A CA 1
ATOM 1110 C C . TYR A 1 146 ? 17.733 5.282 -17.581 1.00 72.31 146 TYR A C 1
ATOM 1112 O O . TYR A 1 146 ? 17.401 5.549 -18.733 1.00 72.31 146 TYR A O 1
ATOM 1120 N N . LEU A 1 147 ? 18.494 6.095 -16.851 1.00 65.81 147 LEU A N 1
ATOM 1121 C CA . LEU A 1 147 ? 19.213 7.212 -17.446 1.00 65.81 147 LEU A CA 1
ATOM 1122 C C . LEU A 1 147 ? 20.499 6.656 -18.072 1.00 65.81 147 LEU A C 1
ATOM 1124 O O . LEU A 1 147 ? 21.399 6.257 -17.322 1.00 65.81 147 LEU A O 1
ATOM 1128 N N . PRO A 1 148 ? 20.627 6.592 -19.412 1.00 59.62 148 PRO A N 1
ATOM 1129 C CA . PRO A 1 148 ? 21.909 6.275 -20.014 1.00 59.62 148 PRO A CA 1
ATOM 1130 C C . PRO A 1 148 ? 22.915 7.324 -19.547 1.00 59.62 148 PRO A C 1
ATOM 1132 O O . PRO A 1 148 ? 22.691 8.526 -19.682 1.00 59.62 148 PRO A O 1
ATOM 1135 N N . ASN A 1 149 ? 24.011 6.861 -18.938 1.00 50.41 149 ASN A N 1
ATOM 1136 C CA . ASN A 1 149 ? 25.115 7.731 -18.555 1.00 50.41 149 ASN A CA 1
ATOM 1137 C C . ASN A 1 149 ? 25.478 8.599 -19.761 1.00 50.41 149 ASN A C 1
ATOM 1139 O O . ASN A 1 149 ? 25.799 8.060 -20.820 1.00 50.41 149 ASN A O 1
ATOM 1143 N N . SER A 1 150 ? 25.443 9.919 -19.584 1.00 52.88 150 SER A N 1
ATOM 1144 C CA . SER A 1 150 ? 25.885 10.911 -20.559 1.00 52.88 150 SER A CA 1
ATOM 1145 C C . SER A 1 150 ? 27.387 10.742 -20.823 1.00 52.88 150 SER A C 1
ATOM 1147 O O . SER A 1 150 ? 28.225 11.451 -20.268 1.00 52.88 150 SER A O 1
ATOM 1149 N N . ASN A 1 151 ? 27.732 9.748 -21.630 1.00 50.34 151 ASN A N 1
ATOM 1150 C CA . ASN A 1 151 ? 29.045 9.567 -22.229 1.00 50.34 151 ASN A CA 1
ATOM 1151 C C . ASN A 1 151 ? 29.013 9.914 -23.717 1.00 50.34 151 ASN A C 1
ATOM 1153 O O . ASN A 1 151 ? 29.913 9.517 -24.448 1.00 50.34 151 ASN A O 1
ATOM 1157 N N . ASP A 1 152 ? 28.047 10.718 -24.148 1.00 46.28 152 ASP A N 1
ATOM 1158 C CA . ASP A 1 152 ? 28.132 11.373 -25.439 1.00 46.28 152 ASP A CA 1
ATOM 1159 C C . ASP A 1 152 ? 28.781 12.733 -25.239 1.00 46.28 152 ASP A C 1
ATOM 1161 O O . ASP A 1 152 ? 28.195 13.723 -24.799 1.00 46.28 152 ASP A O 1
ATOM 1165 N N . LYS A 1 153 ? 30.078 12.741 -25.542 1.00 49.50 153 LYS A N 1
ATOM 1166 C CA . LYS A 1 153 ? 30.787 13.929 -25.990 1.00 49.50 153 LYS A CA 1
ATOM 1167 C C . LYS A 1 153 ? 30.097 14.441 -27.256 1.00 49.50 153 LYS A C 1
ATOM 1169 O O . LYS A 1 153 ? 30.639 14.239 -28.326 1.00 49.50 153 LYS A O 1
ATOM 1174 N N . ASP A 1 154 ? 28.939 15.078 -27.162 1.00 48.56 154 ASP A N 1
ATOM 1175 C CA . ASP A 1 154 ? 28.472 15.969 -28.217 1.00 48.56 154 ASP A CA 1
ATOM 1176 C C . ASP A 1 154 ? 27.307 16.845 -27.739 1.00 48.56 154 ASP A C 1
ATOM 1178 O O . ASP A 1 154 ? 26.196 16.396 -27.502 1.00 48.56 154 ASP A O 1
ATOM 1182 N N . LYS A 1 155 ? 27.630 18.139 -27.649 1.00 44.53 155 LYS A N 1
ATOM 1183 C CA . LYS A 1 155 ? 26.800 19.284 -28.045 1.00 44.53 155 LYS A CA 1
ATOM 1184 C C . LYS A 1 155 ? 25.465 19.490 -27.317 1.00 44.53 155 LYS A C 1
ATOM 1186 O O . LYS A 1 155 ? 24.412 19.077 -27.769 1.00 44.53 155 LYS A O 1
ATOM 1191 N N . GLY A 1 156 ? 25.551 20.356 -26.307 1.00 48.09 156 GLY A N 1
ATOM 1192 C CA . GLY A 1 156 ? 24.762 21.588 -26.285 1.00 48.09 156 GLY A CA 1
ATOM 1193 C C . GLY A 1 156 ? 23.259 21.435 -26.114 1.00 48.09 156 GLY A C 1
ATOM 1194 O O . GLY A 1 156 ? 22.526 21.734 -27.040 1.00 48.09 156 GLY A O 1
ATOM 1195 N N . GLU A 1 157 ? 22.827 21.098 -24.906 1.00 47.00 157 GLU A N 1
ATOM 1196 C CA . GLU A 1 157 ? 21.625 21.657 -24.283 1.00 47.00 157 GLU A CA 1
ATOM 1197 C C . GLU A 1 157 ? 21.737 21.417 -22.772 1.00 47.00 157 GLU A C 1
ATOM 1199 O O . GLU A 1 157 ? 22.208 20.365 -22.332 1.00 47.00 157 GLU A O 1
ATOM 1204 N N . GLU A 1 158 ? 21.413 22.431 -21.967 1.00 50.41 158 GLU A N 1
ATOM 1205 C CA . GLU A 1 158 ? 21.476 22.380 -20.504 1.00 50.41 158 GLU A CA 1
ATOM 1206 C C . GLU A 1 158 ? 20.426 21.402 -19.957 1.00 50.41 158 GLU A C 1
ATOM 1208 O O . GLU A 1 158 ? 19.347 21.787 -19.513 1.00 50.41 158 GLU A O 1
ATOM 1213 N N . ALA A 1 159 ? 20.741 20.108 -19.966 1.00 49.59 159 ALA A N 1
ATOM 1214 C CA . ALA A 1 159 ? 19.999 19.127 -19.197 1.00 49.59 159 ALA A CA 1
ATOM 1215 C C . ALA A 1 159 ? 20.292 19.370 -17.709 1.00 49.59 159 ALA A C 1
ATOM 1217 O O . ALA A 1 159 ? 21.346 18.995 -17.186 1.00 49.59 159 ALA A O 1
ATOM 1218 N N . LEU A 1 160 ? 19.362 20.050 -17.038 1.00 49.41 160 LEU A N 1
ATOM 1219 C CA . LEU A 1 160 ? 19.319 20.215 -15.588 1.00 49.41 160 LEU A CA 1
ATOM 1220 C C . LEU A 1 160 ? 19.329 18.832 -14.925 1.00 49.41 160 LEU A C 1
ATOM 1222 O O . LEU A 1 160 ? 18.306 18.169 -14.794 1.00 49.41 160 LEU A O 1
ATOM 1226 N N . LEU A 1 161 ? 20.515 18.384 -14.514 1.00 48.69 161 LEU A N 1
ATOM 1227 C CA . LEU A 1 161 ? 20.677 17.164 -13.735 1.00 48.69 161 LEU A CA 1
ATOM 1228 C C . LEU A 1 161 ? 19.933 17.326 -12.397 1.00 48.69 161 LEU A C 1
ATOM 1230 O O . LEU A 1 161 ? 20.207 18.288 -11.671 1.00 48.69 161 LEU A O 1
ATOM 1234 N N . PRO A 1 162 ? 19.041 16.394 -12.013 1.00 47.41 162 PRO A N 1
ATOM 1235 C CA . PRO A 1 162 ? 18.400 16.457 -10.712 1.00 47.41 162 PRO A CA 1
ATOM 1236 C C . PRO A 1 162 ? 19.443 16.383 -9.589 1.00 47.41 162 PRO A C 1
ATOM 1238 O O . PRO A 1 162 ? 20.338 15.528 -9.575 1.00 47.41 162 PRO A O 1
ATOM 1241 N N . ILE A 1 163 ? 19.318 17.306 -8.632 1.00 45.12 163 ILE A N 1
ATOM 1242 C CA . ILE A 1 163 ? 20.168 17.414 -7.443 1.00 45.12 163 ILE A CA 1
ATOM 1243 C C . ILE A 1 163 ? 20.098 16.091 -6.668 1.00 45.12 163 ILE A C 1
ATOM 1245 O O . ILE A 1 163 ? 19.067 15.741 -6.096 1.00 45.12 163 ILE A O 1
ATOM 1249 N N . GLY A 1 164 ? 21.208 15.349 -6.677 1.00 46.94 164 GLY A N 1
ATOM 1250 C CA . GLY A 1 164 ? 21.326 14.019 -6.070 1.00 46.94 164 GLY A CA 1
ATOM 1251 C C . GLY A 1 164 ? 21.977 12.967 -6.972 1.00 46.94 164 GLY A C 1
ATOM 1252 O O . GLY A 1 164 ? 22.283 11.880 -6.486 1.00 46.94 164 GLY A O 1
ATOM 1253 N N . SER A 1 165 ? 22.236 13.275 -8.248 1.00 42.56 165 SER A N 1
ATOM 1254 C CA . SER A 1 165 ? 22.980 12.380 -9.140 1.00 42.56 165 SER A CA 1
ATOM 1255 C C . SER A 1 165 ? 24.439 12.261 -8.676 1.00 42.56 165 SER A C 1
ATOM 1257 O O . SER A 1 165 ? 25.277 13.131 -8.925 1.00 42.56 165 SER A O 1
ATOM 1259 N N . GLN A 1 166 ? 24.748 11.207 -7.916 1.00 46.62 166 GLN A N 1
ATOM 1260 C CA . GLN A 1 166 ? 26.127 10.883 -7.580 1.00 46.62 166 GLN A CA 1
ATOM 1261 C C . GLN A 1 166 ? 26.852 10.492 -8.869 1.00 46.62 166 GLN A C 1
ATOM 1263 O O . GLN A 1 166 ? 26.518 9.493 -9.503 1.00 46.62 166 GLN A O 1
ATOM 1268 N N . LYS A 1 167 ? 27.901 11.245 -9.218 1.00 44.50 167 LYS A N 1
ATOM 1269 C CA . LYS A 1 167 ? 28.941 10.792 -10.148 1.00 44.50 167 LYS A CA 1
ATOM 1270 C C . LYS A 1 167 ? 29.698 9.627 -9.509 1.00 44.50 167 LYS A C 1
ATOM 1272 O O . LYS A 1 167 ? 30.775 9.796 -8.947 1.00 44.50 167 LYS A O 1
ATOM 1277 N N . GLY A 1 168 ? 29.103 8.445 -9.570 1.00 43.53 168 GLY A N 1
ATOM 1278 C CA . GLY A 1 168 ? 29.756 7.184 -9.283 1.00 43.53 168 GLY A CA 1
ATOM 1279 C C . GLY A 1 168 ? 30.061 6.502 -10.601 1.00 43.53 168 GLY A C 1
ATOM 1280 O O . GLY A 1 168 ? 29.153 6.144 -11.345 1.00 43.53 168 GLY A O 1
ATOM 1281 N N . THR A 1 169 ? 31.336 6.295 -10.910 1.00 41.91 169 THR A N 1
ATOM 1282 C CA . THR A 1 169 ? 31.704 5.276 -11.888 1.00 41.91 169 THR A CA 1
ATOM 1283 C C . THR A 1 169 ? 31.103 3.970 -11.380 1.00 41.91 169 THR A C 1
ATOM 1285 O O . THR A 1 169 ? 31.473 3.520 -10.293 1.00 41.91 169 THR A O 1
ATOM 1288 N N . ASN A 1 170 ? 30.175 3.367 -12.126 1.00 41.88 170 ASN A N 1
ATOM 1289 C CA . ASN A 1 170 ? 29.792 1.977 -11.907 1.00 41.88 170 ASN A CA 1
ATOM 1290 C C . ASN A 1 170 ? 31.065 1.146 -12.101 1.00 41.88 170 ASN A C 1
ATOM 1292 O O . ASN A 1 170 ? 31.395 0.731 -13.212 1.00 41.88 170 ASN A O 1
ATOM 1296 N N . LYS A 1 171 ? 31.836 0.942 -11.028 1.00 41.28 171 LYS A N 1
ATOM 1297 C CA . LYS A 1 171 ? 32.804 -0.142 -10.977 1.00 41.28 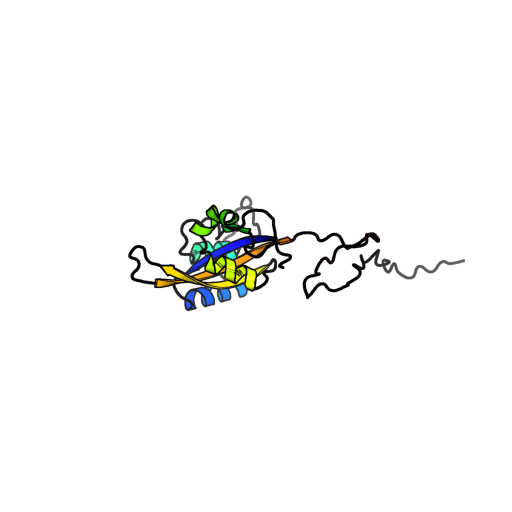171 LYS A CA 1
ATOM 1298 C C . LYS A 1 171 ? 31.964 -1.405 -10.952 1.00 41.28 171 LYS A C 1
ATOM 1300 O O . LYS A 1 171 ? 31.640 -1.929 -9.891 1.00 41.28 171 LYS A O 1
ATOM 1305 N N . VAL A 1 172 ? 31.613 -1.882 -12.144 1.00 42.56 172 VAL A N 1
ATOM 1306 C CA . VAL A 1 172 ? 31.441 -3.310 -12.374 1.00 42.56 172 VAL A CA 1
ATOM 1307 C C . VAL A 1 172 ? 32.640 -3.947 -11.682 1.00 42.56 172 VAL A C 1
ATOM 1309 O O . VAL A 1 172 ? 33.785 -3.643 -12.024 1.00 42.56 172 VAL A O 1
ATOM 1312 N N . ILE A 1 173 ? 32.399 -4.713 -10.619 1.00 49.22 173 ILE A N 1
ATOM 1313 C CA . ILE A 1 173 ? 33.442 -5.525 -9.999 1.00 49.22 173 ILE A CA 1
ATOM 1314 C C . ILE A 1 173 ? 33.754 -6.596 -11.038 1.00 49.22 173 ILE A C 1
ATOM 1316 O O . ILE A 1 173 ? 33.147 -7.662 -11.046 1.00 49.22 173 ILE A O 1
ATOM 1320 N N . VAL A 1 174 ? 34.633 -6.256 -11.976 1.00 46.62 174 VAL A N 1
ATOM 1321 C CA . VAL A 1 174 ? 35.197 -7.199 -12.929 1.00 46.62 174 VAL A CA 1
ATOM 1322 C C . VAL A 1 174 ? 36.079 -8.129 -12.105 1.00 46.62 174 VAL A C 1
ATOM 1324 O O . VAL A 1 174 ? 37.001 -7.676 -11.430 1.00 46.62 174 VAL A O 1
ATOM 1327 N N . ASP A 1 175 ? 35.672 -9.394 -12.079 1.00 43.41 175 ASP A N 1
ATOM 1328 C CA . ASP A 1 175 ? 36.326 -10.572 -11.520 1.00 43.41 175 ASP A CA 1
ATOM 1329 C C . ASP A 1 175 ? 37.196 -10.368 -10.276 1.00 43.41 175 ASP A C 1
ATOM 1331 O O . ASP A 1 175 ? 38.388 -10.055 -10.316 1.00 43.41 175 ASP A O 1
ATOM 1335 N N . ARG A 1 176 ? 36.611 -10.715 -9.126 1.00 45.38 176 ARG A N 1
ATOM 1336 C CA . ARG A 1 176 ? 37.401 -11.113 -7.961 1.00 45.38 176 ARG A CA 1
ATOM 1337 C C . ARG A 1 176 ? 38.245 -12.314 -8.388 1.00 45.38 176 ARG A C 1
ATOM 1339 O O . ARG A 1 176 ? 37.702 -13.401 -8.586 1.00 45.38 176 ARG A O 1
ATOM 1346 N N . SER A 1 177 ? 39.557 -12.124 -8.525 1.00 48.28 177 SER A N 1
ATOM 1347 C CA . SER A 1 177 ? 40.492 -13.234 -8.689 1.00 48.28 177 SER A CA 1
ATOM 1348 C C . SER A 1 177 ? 40.248 -14.213 -7.543 1.00 48.28 177 SER A C 1
ATOM 1350 O O . SER A 1 177 ? 40.410 -13.867 -6.369 1.00 48.28 177 SER A O 1
ATOM 1352 N N . LYS A 1 178 ? 39.749 -15.409 -7.873 1.00 50.97 178 LYS A N 1
ATOM 1353 C CA . LYS A 1 178 ? 39.561 -16.472 -6.891 1.00 50.97 178 LYS A CA 1
ATOM 1354 C C . LYS A 1 178 ? 40.932 -16.723 -6.276 1.00 50.97 178 LYS A C 1
ATOM 1356 O O . LYS A 1 178 ? 41.832 -17.161 -6.987 1.00 50.97 178 LYS A O 1
ATOM 1361 N N . LEU A 1 179 ? 41.078 -16.463 -4.977 1.00 52.38 179 LEU A N 1
ATOM 1362 C CA . LEU A 1 179 ? 42.145 -17.047 -4.172 1.00 52.38 179 LEU A CA 1
ATOM 1363 C C . LEU A 1 179 ? 42.100 -18.567 -4.395 1.00 52.38 179 LEU A C 1
ATOM 1365 O O . LEU A 1 179 ? 41.313 -19.278 -3.776 1.00 52.38 179 LEU A O 1
ATOM 1369 N N . LYS A 1 180 ? 42.902 -19.058 -5.340 1.00 51.41 180 LYS A N 1
ATOM 1370 C CA . LYS A 1 180 ? 43.282 -20.460 -5.436 1.00 51.41 180 LYS A CA 1
ATOM 1371 C C . LYS A 1 180 ? 44.597 -20.586 -4.688 1.00 51.41 180 LYS A C 1
ATOM 1373 O O . LYS A 1 180 ? 45.505 -19.783 -4.886 1.00 51.41 180 LYS A O 1
ATOM 1378 N N . GLY A 1 181 ? 44.615 -21.544 -3.769 1.00 46.41 181 GLY A N 1
ATOM 1379 C CA . GLY A 1 181 ? 45.694 -21.775 -2.825 1.00 46.41 181 GLY A CA 1
ATOM 1380 C C . GLY A 1 181 ? 47.073 -21.872 -3.471 1.00 46.41 181 GLY A C 1
ATOM 1381 O O . GLY A 1 181 ? 47.223 -22.157 -4.657 1.00 46.41 181 GLY A O 1
ATOM 1382 N N . LEU A 1 182 ? 48.068 -21.622 -2.626 1.00 51.28 182 LEU A N 1
ATOM 1383 C CA . LEU A 1 182 ? 49.499 -21.724 -2.879 1.00 51.28 182 LEU A CA 1
ATOM 1384 C C . LEU A 1 182 ? 49.858 -23.097 -3.479 1.00 51.28 182 LEU A C 1
ATOM 1386 O O . LEU A 1 182 ? 50.120 -24.055 -2.758 1.00 51.28 182 LEU A O 1
ATOM 1390 N N . GLY A 1 183 ? 49.860 -23.193 -4.807 1.00 40.22 183 GLY A N 1
ATOM 1391 C CA . GLY A 1 183 ? 50.434 -24.312 -5.545 1.00 40.22 183 GLY A CA 1
ATOM 1392 C C . GLY A 1 183 ? 51.918 -24.056 -5.768 1.00 40.22 183 GLY A C 1
ATOM 1393 O O . GLY A 1 183 ? 52.292 -23.328 -6.684 1.00 40.22 183 GLY A O 1
ATOM 1394 N N . ILE A 1 184 ? 52.758 -24.626 -4.907 1.00 51.56 184 ILE A N 1
ATOM 1395 C CA . ILE A 1 184 ? 54.211 -24.700 -5.093 1.00 51.56 184 ILE A CA 1
ATOM 1396 C C . ILE A 1 184 ? 54.484 -25.546 -6.345 1.00 51.56 184 ILE A C 1
ATOM 1398 O O . ILE A 1 184 ? 53.982 -26.664 -6.449 1.00 51.56 184 ILE A O 1
ATOM 1402 N N . VAL A 1 185 ? 55.286 -25.033 -7.280 1.00 47.75 185 VAL A N 1
ATOM 1403 C CA . VAL A 1 185 ? 55.783 -25.801 -8.432 1.00 47.75 185 VAL A CA 1
ATOM 1404 C C . VAL A 1 185 ? 57.154 -26.376 -8.053 1.00 47.75 185 VAL A C 1
ATOM 1406 O O . VAL A 1 185 ? 58.065 -25.583 -7.796 1.00 47.75 185 VAL A O 1
ATOM 1409 N N . PRO A 1 186 ? 57.342 -27.706 -7.967 1.00 44.44 186 PRO A N 1
ATOM 1410 C CA . PRO A 1 186 ? 58.673 -28.271 -7.791 1.00 44.44 186 PRO A CA 1
ATOM 1411 C C . PRO A 1 186 ? 59.437 -28.228 -9.124 1.00 44.44 186 PRO A C 1
ATOM 1413 O O . PRO A 1 186 ? 58.833 -28.331 -10.193 1.00 44.44 186 PRO A O 1
ATOM 1416 N N . LYS A 1 187 ? 60.757 -28.029 -9.036 1.00 43.66 187 LYS A N 1
ATOM 1417 C CA . LYS A 1 187 ? 61.688 -28.094 -10.172 1.00 43.66 187 LYS A CA 1
ATOM 1418 C C . LYS A 1 187 ? 61.907 -29.526 -10.638 1.00 43.66 187 LYS A C 1
ATOM 1420 O O . LYS A 1 187 ? 61.975 -30.407 -9.753 1.00 43.66 187 LYS A O 1
#

Sequence (187 aa):
DSLVRSAYCRHVLVETREMADLALKLYLKGGSSSSNASDNDENSPLSSADPFGSMARDVSICATTREEGGKIGWINNPGHNDNINNEDCNEVVSTLVPKDVIDALFQMKPKGGDVFTIPSSQEGVDGKEKTMRWHLVRVDDILIDYLPNSN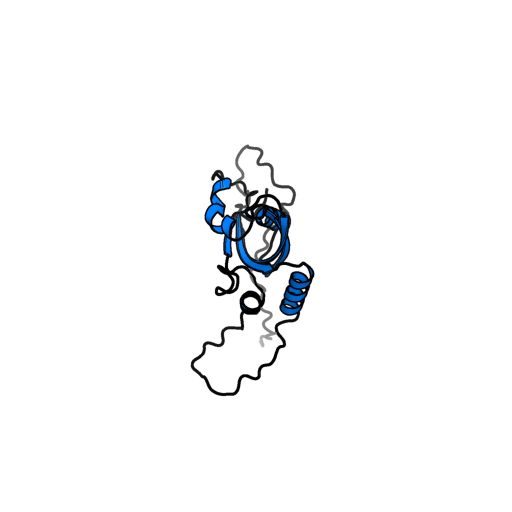DKDKGEEALLPIGSQKGTNKVIVDRSKLKGLGIVPK

Foldseek 3Di:
DAQFFKFFKFKAKAQDPVLLVVLVVCVVVPPPPDPPPDDDDPPDPPDPPPSQLVSLLVGGPQPVCNPVRRGLTMDGQLPDPDPPPSVCVCVSSCVVAPPQRSPVCVVVVDDAQDWDWDWDFDQPPVNPDTRIMIMTMHTHHTDGDDDDPPPDPDDDDPPPDPPPPDPDDPPPVDDDPPPDDDDDDDD

Radius of gyration: 23.37 Å; chains: 1; bounding box: 85×58×45 Å